Protein AF-A0AAD9T720-F1 (afdb_monomer)

Nearest PDB structures (foldseek):
  3dqp-assembly1_A-2  TM=2.430E-01  e=1.055E+00  Lactococcus lactis subsp. lactis
  3u2e-assembly1_B  TM=3.224E-01  e=4.071E+00  Caulobacter vibrioides CB15

Radius of gyration: 26.32 Å; Cα contacts (8 Å, |Δi|>4): 348; chains: 1; bounding box: 56×82×85 Å

Structure (mmCIF, N/CA/C/O backbone):
data_AF-A0AAD9T720-F1
#
_entry.id   AF-A0AAD9T720-F1
#
loop_
_atom_site.group_PDB
_atom_site.id
_atom_site.type_symbol
_atom_site.label_atom_id
_atom_site.label_alt_id
_atom_site.label_comp_id
_atom_site.label_asym_id
_atom_site.label_entity_id
_atom_site.label_seq_id
_atom_site.pdbx_PDB_ins_code
_atom_site.Cartn_x
_atom_site.Cartn_y
_atom_site.Cartn_z
_atom_site.occupancy
_atom_site.B_iso_or_equiv
_atom_site.auth_seq_id
_atom_site.auth_comp_id
_atom_site.auth_asym_id
_atom_site.auth_atom_id
_atom_site.pdbx_PDB_model_num
ATOM 1 N N . MET A 1 1 ? 18.969 57.152 -33.223 1.00 48.44 1 MET A N 1
ATOM 2 C CA . MET A 1 1 ? 17.682 57.651 -32.696 1.00 48.44 1 MET A CA 1
ATOM 3 C C . MET A 1 1 ? 17.297 56.729 -31.557 1.00 48.44 1 MET A C 1
ATOM 5 O O . MET A 1 1 ? 16.873 55.609 -31.788 1.00 48.44 1 MET A O 1
ATOM 9 N N . THR A 1 2 ? 17.648 57.151 -30.350 1.00 43.31 2 THR A N 1
ATOM 10 C CA . THR A 1 2 ? 17.627 56.388 -29.098 1.00 43.31 2 THR A CA 1
ATOM 11 C C . THR A 1 2 ? 16.458 56.887 -28.258 1.00 43.31 2 THR A C 1
ATOM 13 O O . THR A 1 2 ? 16.513 58.017 -27.780 1.00 43.31 2 THR A O 1
ATOM 16 N N . SER A 1 3 ? 15.411 56.075 -28.102 1.00 52.22 3 SER A N 1
ATOM 17 C CA . SER A 1 3 ? 14.336 56.340 -27.139 1.00 52.22 3 SER A CA 1
ATOM 18 C C . SER A 1 3 ? 14.734 55.775 -25.779 1.00 52.22 3 SER A C 1
ATOM 20 O O . SER A 1 3 ? 14.933 54.571 -25.632 1.00 52.22 3 SER A O 1
ATOM 22 N N . GLN A 1 4 ? 14.902 56.674 -24.811 1.00 48.72 4 GLN A N 1
ATOM 23 C CA . GLN A 1 4 ? 15.018 56.370 -23.391 1.00 48.72 4 GLN A CA 1
ATOM 24 C C . GLN A 1 4 ? 13.612 56.390 -22.792 1.00 48.72 4 GLN A C 1
ATOM 26 O O . GLN A 1 4 ? 13.026 57.462 -22.665 1.00 48.72 4 GLN A O 1
ATOM 31 N N . ASP A 1 5 ? 13.094 55.224 -22.413 1.00 58.28 5 ASP A N 1
ATOM 32 C CA . ASP A 1 5 ? 11.894 55.129 -21.586 1.00 58.28 5 ASP A CA 1
ATOM 33 C C . ASP A 1 5 ? 12.295 55.124 -20.108 1.00 58.28 5 ASP A C 1
ATOM 35 O O . ASP A 1 5 ? 13.009 54.251 -19.610 1.00 58.28 5 ASP A O 1
ATOM 39 N N . SER A 1 6 ? 11.858 56.174 -19.422 1.00 60.12 6 SER A N 1
ATOM 40 C CA . SER A 1 6 ? 12.019 56.429 -17.997 1.00 60.12 6 SER A CA 1
ATOM 41 C C . SER A 1 6 ? 11.048 55.579 -17.175 1.00 60.12 6 SER A C 1
ATOM 43 O O . SER A 1 6 ? 9.832 55.706 -17.324 1.00 60.12 6 SER A O 1
ATOM 45 N N . PHE A 1 7 ? 11.574 54.753 -16.270 1.00 60.69 7 PHE A N 1
ATOM 46 C CA . PHE A 1 7 ? 10.773 54.005 -15.299 1.00 60.69 7 PHE A CA 1
ATOM 47 C C . PHE A 1 7 ? 10.314 54.903 -14.135 1.00 60.69 7 PHE A C 1
ATOM 49 O O . PHE A 1 7 ? 11.118 55.691 -13.630 1.00 60.69 7 PHE A O 1
ATOM 56 N N . PRO A 1 8 ? 9.059 54.776 -13.665 1.00 64.94 8 PRO A N 1
ATOM 57 C CA . PRO A 1 8 ? 8.571 55.522 -12.515 1.00 64.94 8 PRO A CA 1
ATOM 58 C C . PRO A 1 8 ? 9.055 54.920 -11.187 1.00 64.94 8 PRO A C 1
ATOM 60 O O . PRO A 1 8 ? 9.079 53.707 -10.978 1.00 64.94 8 PRO A O 1
ATOM 63 N N . THR A 1 9 ? 9.427 55.822 -10.286 1.00 59.00 9 THR A N 1
ATOM 64 C CA . THR A 1 9 ? 9.903 55.605 -8.918 1.00 59.00 9 THR A CA 1
ATOM 65 C C . THR A 1 9 ? 8.836 54.934 -8.036 1.00 59.00 9 THR A C 1
ATOM 67 O O . THR A 1 9 ? 7.669 55.327 -8.106 1.00 59.00 9 THR A O 1
ATOM 70 N N . PRO A 1 10 ? 9.194 53.982 -7.151 1.00 62.44 10 PRO A N 1
ATOM 71 C CA . PRO A 1 10 ? 8.232 53.363 -6.249 1.00 62.44 10 PRO A CA 1
ATOM 72 C C . PRO A 1 10 ? 7.811 54.337 -5.142 1.00 62.44 10 PRO A C 1
ATOM 74 O O . PRO A 1 10 ? 8.635 54.866 -4.398 1.00 62.44 10 PRO A O 1
ATOM 77 N N . THR A 1 11 ? 6.503 54.575 -5.045 1.00 57.84 11 THR A N 1
ATOM 78 C CA . THR A 1 11 ? 5.872 55.366 -3.987 1.00 57.84 11 THR A CA 1
ATOM 79 C C . THR A 1 11 ? 5.878 54.577 -2.679 1.00 57.84 11 THR A C 1
ATOM 81 O O . THR A 1 11 ? 5.212 53.553 -2.549 1.00 57.84 11 THR A O 1
ATOM 84 N N . THR A 1 12 ? 6.637 55.073 -1.705 1.00 56.25 12 THR A N 1
ATOM 85 C CA . THR A 1 12 ? 6.656 54.613 -0.314 1.00 56.25 12 THR A CA 1
ATOM 86 C C . THR A 1 12 ? 5.282 54.816 0.326 1.00 56.25 12 THR A C 1
ATOM 88 O O . THR A 1 12 ? 4.912 55.936 0.677 1.00 56.25 12 THR A O 1
ATOM 91 N N . ILE A 1 13 ? 4.522 53.734 0.485 1.00 65.00 13 ILE A N 1
ATOM 92 C CA . ILE A 1 13 ? 3.297 53.706 1.290 1.00 65.00 13 ILE A CA 1
ATOM 93 C C . ILE A 1 13 ? 3.725 53.539 2.753 1.00 65.00 13 ILE A C 1
ATOM 95 O O . ILE A 1 13 ? 4.274 52.511 3.141 1.00 65.00 13 ILE A O 1
ATOM 99 N N . GLN A 1 14 ? 3.539 54.591 3.554 1.00 52.66 14 GLN A N 1
ATOM 100 C CA . GLN A 1 14 ? 3.737 54.559 5.002 1.00 52.66 14 GLN A CA 1
ATOM 101 C C . GLN A 1 14 ? 2.569 53.825 5.672 1.00 52.66 14 GLN A C 1
ATOM 103 O O . GLN A 1 14 ? 1.498 54.395 5.888 1.00 52.66 14 GLN A O 1
ATOM 108 N N . ASP A 1 15 ? 2.804 52.571 6.048 1.00 51.66 15 ASP A N 1
ATOM 109 C CA . ASP A 1 15 ? 1.906 51.774 6.881 1.00 51.66 15 ASP A CA 1
ATOM 110 C C . ASP A 1 15 ? 1.855 52.319 8.314 1.00 51.66 15 ASP A C 1
ATOM 112 O O . ASP A 1 15 ? 2.739 52.088 9.139 1.00 51.66 15 ASP A O 1
ATOM 116 N N . SER A 1 16 ? 0.776 53.038 8.620 1.00 61.53 16 SER A N 1
ATOM 117 C CA . SER A 1 16 ? 0.420 53.473 9.974 1.00 61.53 16 SER A CA 1
ATOM 118 C C . SER A 1 16 ? -0.832 52.730 10.439 1.00 61.53 16 SER A C 1
ATOM 120 O O . SER A 1 16 ? -1.910 53.311 10.529 1.00 61.53 16 SER A O 1
ATOM 122 N N . ILE A 1 17 ? -0.719 51.430 10.725 1.00 62.47 17 ILE A N 1
ATOM 123 C CA . ILE A 1 17 ? -1.786 50.665 11.390 1.00 62.47 17 ILE A CA 1
ATOM 124 C C . ILE A 1 17 ? -1.203 49.998 12.636 1.00 62.47 17 ILE A C 1
ATOM 126 O O . ILE A 1 17 ? -0.779 48.845 12.633 1.00 62.47 17 ILE A O 1
ATOM 130 N N . ILE A 1 18 ? -1.201 50.744 13.740 1.00 60.94 18 ILE A N 1
ATOM 131 C CA . ILE A 1 18 ? -1.012 50.191 15.083 1.00 60.94 18 ILE A CA 1
ATOM 132 C C . ILE A 1 18 ? -2.363 49.600 15.507 1.00 60.94 18 ILE A C 1
ATOM 134 O O . ILE A 1 18 ? -3.184 50.264 16.137 1.00 60.94 18 ILE A O 1
ATOM 138 N N . GLN A 1 19 ? -2.628 48.348 15.125 1.00 59.00 19 GLN A N 1
ATOM 139 C CA . GLN A 1 19 ? -3.729 47.576 15.702 1.00 59.00 19 GLN A CA 1
ATOM 140 C C . GLN A 1 19 ? -3.273 46.956 17.023 1.00 59.00 19 GLN A C 1
ATOM 142 O O . GLN A 1 19 ? -2.506 45.993 17.071 1.00 59.00 19 GLN A O 1
ATOM 147 N N . VAL A 1 20 ? -3.777 47.529 18.115 1.00 60.09 20 VAL A N 1
ATOM 148 C CA . VAL A 1 20 ? -3.687 46.988 19.472 1.00 60.09 20 VAL A CA 1
ATOM 149 C C . VAL A 1 20 ? -4.444 45.658 19.512 1.00 60.09 20 VAL A C 1
ATOM 151 O O . VAL A 1 20 ? -5.652 45.600 19.736 1.00 60.09 20 VAL A O 1
ATOM 154 N N . THR A 1 21 ? -3.726 44.562 19.278 1.00 57.50 21 THR A N 1
ATOM 155 C CA . THR A 1 21 ? -4.234 43.195 19.424 1.00 57.50 21 THR A CA 1
ATOM 156 C C . THR A 1 21 ? -4.314 42.845 20.908 1.00 57.50 21 THR A C 1
ATOM 158 O O . THR A 1 21 ? -3.466 42.160 21.481 1.00 57.50 21 THR A O 1
ATOM 161 N N . SER A 1 22 ? -5.356 43.345 21.575 1.00 68.00 22 SER A N 1
ATOM 162 C CA . SER A 1 22 ? -5.719 42.835 22.896 1.00 68.00 22 SER A CA 1
ATOM 163 C C . SER A 1 22 ? -6.041 41.342 22.759 1.00 68.00 22 SER A C 1
ATOM 165 O O . SER A 1 22 ? -6.989 40.947 22.082 1.00 68.00 22 SER A O 1
ATOM 167 N N . LYS A 1 23 ? -5.179 40.487 23.327 1.00 70.88 23 LYS A N 1
ATOM 168 C CA . LYS A 1 23 ? -5.351 39.030 23.296 1.00 70.88 23 LYS A CA 1
ATOM 169 C C . LYS A 1 23 ? -6.722 38.695 23.893 1.00 70.88 23 LYS A C 1
ATOM 171 O O . LYS A 1 23 ? -6.941 39.015 25.066 1.00 70.88 23 LYS A O 1
ATOM 176 N N . PRO A 1 24 ? -7.640 38.059 23.144 1.00 67.75 24 PRO A N 1
ATOM 177 C CA . PRO A 1 24 ? -8.930 37.678 23.691 1.00 67.75 24 PRO A CA 1
ATOM 178 C C . PRO A 1 24 ? -8.699 36.757 24.890 1.00 67.75 24 PRO A C 1
ATOM 180 O O . PRO A 1 24 ? -8.050 35.714 24.793 1.00 67.75 24 PRO A O 1
ATOM 183 N N . LYS A 1 25 ? -9.204 37.175 26.053 1.00 72.44 25 LYS A N 1
ATOM 184 C CA . LYS A 1 25 ? -9.171 36.403 27.296 1.00 72.44 25 LYS A CA 1
ATOM 185 C C . LYS A 1 25 ? -10.195 35.274 27.169 1.00 72.44 25 LYS A C 1
ATOM 187 O O . LYS A 1 25 ? -11.327 35.404 27.630 1.00 72.44 25 LYS A O 1
ATOM 192 N N . ILE A 1 26 ? -9.815 34.197 26.479 1.00 76.25 26 ILE A N 1
ATOM 193 C CA . ILE A 1 26 ? -10.639 32.996 26.304 1.00 76.25 26 ILE A CA 1
ATOM 194 C C . ILE A 1 26 ? -10.896 32.420 27.698 1.00 76.25 26 ILE A C 1
ATOM 196 O O . ILE A 1 26 ? -9.986 31.912 28.353 1.00 76.25 26 ILE A O 1
ATOM 200 N N . ARG A 1 27 ? -12.134 32.543 28.186 1.00 77.56 27 ARG A N 1
ATOM 201 C CA . ARG A 1 27 ? -12.560 31.820 29.387 1.00 77.56 27 ARG A CA 1
ATOM 202 C C . ARG A 1 27 ? -12.619 30.339 29.009 1.00 77.56 27 ARG A C 1
ATOM 204 O O . ARG A 1 27 ? -13.258 30.034 28.002 1.00 77.56 27 ARG A O 1
ATOM 211 N N . PRO A 1 28 ? -11.967 29.433 29.756 1.00 74.94 28 PRO A N 1
ATOM 212 C CA . PRO A 1 28 ? -12.038 28.013 29.455 1.00 74.94 28 PRO A CA 1
ATOM 213 C C . PRO A 1 28 ? -13.499 27.582 29.558 1.00 74.94 28 PRO A C 1
ATOM 215 O O . PRO A 1 28 ? -14.102 27.640 30.630 1.00 74.94 28 PRO A O 1
ATOM 218 N N . SER A 1 29 ? -14.089 27.213 28.424 1.00 75.88 29 SER A 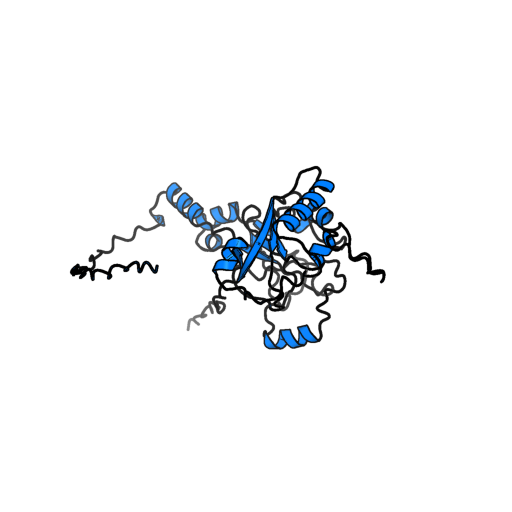N 1
ATOM 219 C CA . SER A 1 29 ? -15.400 26.578 28.398 1.00 75.88 29 SER A CA 1
ATOM 220 C C . SER A 1 29 ? -15.327 25.307 29.252 1.00 75.88 29 SER A C 1
ATOM 222 O O . SER A 1 29 ? -14.291 24.632 29.226 1.00 75.88 29 SER A O 1
ATOM 224 N N . PRO A 1 30 ? -16.378 24.967 30.021 1.00 81.12 30 PRO A N 1
ATOM 225 C CA . PRO A 1 30 ? -16.399 23.714 30.761 1.00 81.12 30 PRO A CA 1
ATOM 226 C C . PRO A 1 30 ? -16.134 22.567 29.781 1.00 81.12 30 PRO A C 1
ATOM 228 O O . PRO A 1 30 ? -16.799 22.453 28.751 1.00 81.12 30 PRO A O 1
ATOM 231 N N . CYS A 1 31 ? -15.100 21.777 30.069 1.00 78.81 31 CYS A N 1
ATOM 232 C CA . CYS A 1 31 ? -14.658 20.696 29.201 1.00 78.81 31 CYS A CA 1
ATOM 233 C C . CYS A 1 31 ? -15.809 19.696 29.039 1.00 78.81 31 CYS A C 1
ATOM 235 O O . CYS A 1 31 ? -16.219 19.056 30.009 1.00 78.81 31 CYS A O 1
ATOM 237 N N . VAL A 1 32 ? -16.363 19.594 27.830 1.00 85.44 32 VAL A N 1
ATOM 238 C CA . VAL A 1 32 ? -17.417 18.622 27.530 1.00 85.44 32 VAL A CA 1
ATOM 239 C C . VAL A 1 32 ? -16.799 17.231 27.606 1.00 85.44 32 VAL A C 1
ATOM 241 O O . VAL A 1 32 ? -15.852 16.918 26.884 1.00 85.44 32 VAL A O 1
ATOM 244 N N . ASN A 1 33 ? -17.321 16.388 28.495 1.00 91.81 33 ASN A N 1
ATOM 245 C CA . ASN A 1 33 ? -16.843 15.021 28.632 1.00 91.81 33 ASN A CA 1
ATOM 246 C C . ASN A 1 33 ? -17.277 14.209 27.404 1.00 91.81 33 ASN A C 1
ATOM 248 O O . ASN A 1 33 ? -18.462 14.117 27.096 1.00 91.81 33 ASN A O 1
ATOM 252 N N . PHE A 1 34 ? -16.330 13.575 26.712 1.00 93.81 34 PHE A N 1
ATOM 253 C CA . PHE A 1 34 ? -16.644 12.740 25.551 1.00 93.81 34 PHE A CA 1
ATOM 254 C C . PHE A 1 34 ? -17.682 11.652 25.877 1.00 93.81 34 PHE A C 1
ATOM 256 O O . PHE A 1 34 ? -18.551 11.360 25.063 1.00 93.81 34 PHE A O 1
ATOM 263 N N . SER A 1 35 ? -17.634 11.087 27.089 1.00 95.38 35 SER A N 1
ATOM 264 C CA . SER A 1 35 ? -18.565 10.036 27.523 1.00 95.38 35 SER A CA 1
ATOM 265 C C . SER A 1 35 ? -20.003 10.513 27.752 1.00 95.38 35 SER A C 1
ATOM 267 O O . SER A 1 35 ? -20.905 9.680 27.735 1.00 95.38 35 SER A O 1
ATOM 269 N N . SER A 1 36 ? -20.239 11.820 27.922 1.00 95.88 36 SER A N 1
ATOM 270 C CA . SER A 1 36 ? -21.597 12.368 28.048 1.00 95.88 36 SER A CA 1
ATOM 271 C C . SER A 1 36 ? -22.264 12.642 26.698 1.00 95.88 36 SER A C 1
ATOM 273 O O . SER A 1 36 ? -23.424 13.043 26.667 1.00 95.88 36 SER A O 1
ATOM 275 N N . LEU A 1 37 ? -21.552 12.456 25.582 1.00 96.38 37 LEU A N 1
ATOM 276 C CA . LEU A 1 37 ? -22.132 12.585 24.248 1.00 96.38 37 LEU A CA 1
ATOM 277 C C . LEU A 1 37 ? -23.046 11.382 23.932 1.00 96.38 37 LEU A C 1
ATOM 279 O O . LEU A 1 37 ? -22.701 10.244 24.289 1.00 96.38 37 LEU A O 1
ATOM 283 N N . PRO A 1 38 ? -24.163 11.593 23.204 1.00 97.44 38 PRO A N 1
ATOM 284 C CA . PRO A 1 38 ? -24.967 10.503 22.655 1.00 97.44 38 PRO A CA 1
ATOM 285 C C . PRO A 1 38 ? -24.110 9.512 21.861 1.00 97.44 38 PRO A C 1
ATOM 287 O O . PRO A 1 38 ? -23.102 9.889 21.252 1.00 97.44 38 PRO A O 1
ATOM 290 N N . ALA A 1 39 ? -24.489 8.234 21.881 1.00 97.50 39 ALA A N 1
ATOM 291 C CA . ALA A 1 39 ? -23.693 7.163 21.282 1.00 97.50 39 ALA A CA 1
ATOM 292 C C . ALA A 1 39 ? -23.462 7.385 19.778 1.00 97.50 39 ALA A C 1
ATOM 294 O O . ALA A 1 39 ? -22.367 7.155 19.274 1.00 97.50 39 ALA A O 1
ATOM 295 N N . GLU A 1 40 ? -24.457 7.916 19.075 1.00 97.75 40 GLU A N 1
ATOM 296 C CA . GLU A 1 40 ? -24.403 8.233 17.650 1.00 97.75 40 GLU A CA 1
ATOM 297 C C . GLU A 1 40 ? -23.293 9.246 17.356 1.00 97.75 40 GLU A C 1
ATOM 299 O O . GLU A 1 40 ? -22.502 9.063 16.431 1.00 97.75 40 GLU A O 1
ATOM 304 N N . ILE A 1 41 ? -23.184 10.282 18.195 1.00 97.88 41 ILE A N 1
ATOM 305 C CA . ILE A 1 41 ? -22.155 11.316 18.067 1.00 97.88 41 ILE A CA 1
ATOM 306 C C . ILE A 1 41 ? -20.775 10.731 18.368 1.00 97.88 41 ILE A C 1
ATOM 308 O O . ILE A 1 41 ? -19.833 10.977 17.615 1.00 97.88 41 ILE A O 1
ATOM 312 N N . ARG A 1 42 ? -20.643 9.906 19.416 1.00 97.81 42 ARG A N 1
ATOM 313 C CA . ARG A 1 42 ? -19.372 9.232 19.738 1.00 97.81 42 ARG A CA 1
ATOM 314 C C . ARG A 1 42 ? -18.896 8.335 18.598 1.00 97.81 42 ARG A C 1
ATOM 316 O O . ARG A 1 42 ? -17.724 8.398 18.228 1.00 97.81 42 ARG A O 1
ATOM 323 N N . LEU A 1 43 ? -19.798 7.569 17.985 1.00 97.50 43 LEU A N 1
ATOM 324 C CA . LEU A 1 43 ? -19.491 6.733 16.823 1.00 97.50 43 LEU A CA 1
ATOM 325 C C . LEU A 1 43 ? -19.056 7.561 15.609 1.00 97.50 43 LEU A C 1
ATOM 327 O O . LEU A 1 43 ? -18.120 7.163 14.915 1.00 97.50 43 LEU A O 1
ATOM 331 N N . VAL A 1 44 ? -19.691 8.710 15.352 1.00 97.88 44 VAL A N 1
ATOM 332 C CA . VAL A 1 44 ? -19.251 9.640 14.296 1.00 97.88 44 VAL A CA 1
ATOM 333 C C . VAL A 1 44 ? -17.847 10.159 14.591 1.00 97.88 44 VAL A C 1
ATOM 335 O O . VAL A 1 44 ? -16.994 10.109 13.708 1.00 97.88 44 VAL A O 1
ATOM 338 N N . VAL A 1 45 ? -17.565 10.568 15.831 1.00 97.50 45 VAL A N 1
ATOM 339 C CA . VAL A 1 45 ? -16.217 11.004 16.225 1.00 97.50 45 VAL A CA 1
ATOM 340 C C . VAL A 1 45 ? -15.197 9.888 16.008 1.00 97.50 45 VAL A C 1
ATOM 342 O O . VAL A 1 45 ? -14.139 10.145 15.441 1.00 97.50 45 VAL A O 1
ATOM 345 N N . TRP A 1 46 ? -15.505 8.639 16.368 1.00 97.69 46 TRP A N 1
ATOM 346 C CA . TRP A 1 46 ? -14.582 7.527 16.127 1.00 97.69 46 TRP A CA 1
ATOM 347 C C . TRP A 1 46 ? -14.351 7.234 14.650 1.00 97.69 46 TRP A C 1
ATOM 349 O O . TRP A 1 46 ? -13.219 6.936 14.276 1.00 97.69 46 TRP A O 1
ATOM 359 N N . LYS A 1 47 ? -15.375 7.366 13.802 1.00 96.38 47 LYS A N 1
ATOM 360 C CA . LYS A 1 47 ? -15.215 7.272 12.344 1.00 96.38 47 LYS A CA 1
ATOM 361 C C . LYS A 1 47 ? -14.334 8.403 11.802 1.00 96.38 47 LYS A C 1
ATOM 363 O O . LYS A 1 47 ? -13.497 8.170 10.941 1.00 96.38 47 LYS A O 1
ATOM 368 N N . LEU A 1 48 ? -14.467 9.616 12.327 1.00 95.94 48 LEU A N 1
ATOM 369 C CA . LEU A 1 48 ? -13.603 10.735 11.938 1.00 95.94 48 LEU A CA 1
ATOM 370 C C . LEU A 1 48 ? -12.176 10.605 12.498 1.00 95.94 48 LEU A C 1
ATOM 372 O O . LEU A 1 48 ? -11.243 11.143 11.917 1.00 95.94 48 LEU A O 1
ATOM 376 N N . ALA A 1 49 ? -11.994 9.859 13.590 1.00 95.62 49 ALA A N 1
ATOM 377 C CA . ALA A 1 49 ? -10.698 9.590 14.213 1.00 95.62 49 ALA A CA 1
ATOM 378 C C . ALA A 1 49 ? -9.938 8.397 13.595 1.00 95.62 49 ALA A C 1
ATOM 380 O O . ALA A 1 49 ? -8.878 8.013 14.102 1.00 95.62 49 ALA A O 1
ATOM 381 N N . ILE A 1 50 ? -10.466 7.776 12.534 1.00 94.62 50 ILE A N 1
ATOM 382 C CA . ILE A 1 50 ? -9.741 6.750 11.776 1.00 94.62 50 ILE A CA 1
ATOM 383 C C . ILE A 1 50 ? -8.490 7.408 11.179 1.00 94.62 50 ILE A C 1
ATOM 385 O O . ILE A 1 50 ? -8.617 8.458 10.549 1.00 94.62 50 ILE A O 1
ATOM 389 N N . PRO A 1 51 ? -7.290 6.819 11.345 1.00 92.56 51 PRO A N 1
ATOM 390 C CA . PRO A 1 51 ? -6.084 7.402 10.780 1.00 92.56 51 PRO A CA 1
ATOM 391 C C . PRO A 1 51 ? -6.174 7.486 9.253 1.00 92.56 51 PRO A C 1
ATOM 393 O O . PRO A 1 51 ? -6.867 6.699 8.600 1.00 92.56 51 PRO A O 1
ATOM 396 N N . GLU A 1 52 ? -5.447 8.445 8.693 1.00 92.75 52 GLU A N 1
ATOM 397 C CA . GLU A 1 52 ? -5.298 8.580 7.248 1.00 92.75 52 GLU A CA 1
ATOM 398 C C . GLU A 1 52 ? -4.710 7.306 6.620 1.00 92.75 52 GLU A C 1
ATOM 400 O O . GLU A 1 52 ? -4.072 6.517 7.326 1.00 92.75 52 GLU A O 1
ATOM 405 N N . PRO A 1 53 ? -4.936 7.076 5.311 1.00 93.19 53 PRO A N 1
ATOM 406 C CA . PRO A 1 53 ? -4.263 6.017 4.563 1.00 93.19 53 PRO A CA 1
ATOM 407 C C . PRO A 1 53 ? -2.752 6.023 4.809 1.00 93.19 53 PRO A C 1
ATOM 409 O O . PRO A 1 53 ? -2.124 7.081 4.780 1.00 93.19 53 PRO A O 1
ATOM 412 N N . ARG A 1 54 ? -2.162 4.851 5.060 1.00 91.38 54 ARG A N 1
ATOM 413 C CA . ARG A 1 54 ? -0.728 4.735 5.361 1.00 91.38 54 ARG A CA 1
ATOM 414 C C . ARG A 1 54 ? -0.018 3.866 4.344 1.00 91.38 54 ARG A C 1
ATOM 416 O O . ARG A 1 54 ? -0.605 2.972 3.739 1.00 91.38 54 ARG A O 1
ATOM 423 N N . ILE A 1 55 ? 1.287 4.071 4.249 1.00 90.94 55 ILE A N 1
ATOM 424 C CA . ILE A 1 55 ? 2.175 3.211 3.476 1.00 90.94 55 ILE A CA 1
ATOM 425 C C . ILE A 1 55 ? 2.882 2.283 4.443 1.00 90.94 55 ILE A C 1
ATOM 427 O O . ILE A 1 55 ? 3.646 2.714 5.309 1.00 90.94 55 ILE A O 1
ATOM 431 N N . LEU A 1 56 ? 2.587 0.997 4.319 1.00 88.88 56 LEU A N 1
ATOM 432 C CA . LEU A 1 56 ? 3.143 -0.035 5.173 1.00 88.88 56 LEU A CA 1
ATOM 433 C C . LEU A 1 56 ? 4.310 -0.670 4.437 1.00 88.88 56 LEU A C 1
ATOM 435 O O . LEU A 1 56 ? 4.130 -1.452 3.503 1.00 88.88 56 LEU A O 1
ATOM 439 N N . ARG A 1 57 ? 5.520 -0.325 4.869 1.00 85.12 57 ARG A N 1
ATOM 440 C CA . ARG A 1 57 ? 6.731 -0.949 4.355 1.00 85.12 57 ARG A CA 1
ATOM 441 C C . ARG A 1 57 ? 6.775 -2.402 4.809 1.00 85.12 57 ARG A C 1
ATOM 443 O O . ARG A 1 57 ? 6.786 -2.694 6.006 1.00 85.12 57 ARG A O 1
ATOM 450 N N . MET A 1 58 ? 6.790 -3.298 3.839 1.00 80.56 58 MET A N 1
ATOM 451 C CA . MET A 1 58 ? 6.930 -4.728 4.029 1.00 80.56 58 MET A CA 1
ATOM 452 C C . MET A 1 58 ? 8.388 -5.138 3.849 1.00 80.56 58 MET A C 1
ATOM 454 O O . MET A 1 58 ? 9.097 -4.648 2.983 1.00 80.56 58 MET A O 1
ATOM 458 N N . CYS A 1 59 ? 8.828 -6.075 4.663 1.00 72.06 59 CYS A N 1
ATOM 459 C CA . CYS A 1 59 ? 10.165 -6.627 4.681 1.00 72.06 59 CYS A CA 1
ATOM 460 C C . CYS A 1 59 ? 10.049 -8.118 4.389 1.00 72.06 59 CYS A C 1
ATOM 462 O O . CYS A 1 59 ? 9.293 -8.843 5.047 1.00 72.06 59 CYS A O 1
ATOM 464 N N . ILE A 1 60 ? 10.809 -8.574 3.400 1.00 67.12 60 ILE A N 1
ATOM 465 C CA . ILE A 1 60 ? 10.922 -9.988 3.060 1.00 67.12 60 ILE A CA 1
ATOM 466 C C . ILE A 1 60 ? 12.205 -10.493 3.736 1.00 67.12 60 ILE A C 1
ATOM 468 O O . ILE A 1 60 ? 13.289 -10.009 3.401 1.00 67.12 60 ILE A O 1
ATOM 472 N N . PRO A 1 61 ? 12.126 -11.395 4.730 1.00 57.66 61 PRO A N 1
ATOM 473 C CA . PRO A 1 61 ? 13.319 -11.910 5.390 1.00 57.66 61 PRO A CA 1
ATOM 474 C C . PRO A 1 61 ? 14.182 -12.693 4.393 1.00 57.66 61 PRO A C 1
ATOM 476 O O . PRO A 1 61 ? 13.674 -13.541 3.662 1.00 57.66 61 PRO A O 1
ATOM 479 N N . ARG A 1 62 ? 15.496 -12.425 4.390 1.00 54.94 62 ARG A N 1
ATOM 480 C CA . ARG A 1 62 ? 16.476 -13.105 3.519 1.00 54.94 62 ARG A CA 1
ATOM 481 C C . ARG A 1 62 ? 16.745 -14.556 3.934 1.00 54.94 62 ARG A C 1
ATOM 483 O O . ARG A 1 62 ? 17.076 -15.389 3.096 1.00 54.94 62 ARG A O 1
ATOM 490 N N . ASP A 1 63 ? 16.630 -14.867 5.226 1.00 58.97 63 ASP A N 1
ATOM 491 C CA . ASP A 1 63 ? 17.019 -16.175 5.758 1.00 58.97 63 ASP A CA 1
ATOM 492 C C . ASP A 1 63 ? 15.927 -17.234 5.526 1.00 58.97 63 ASP A C 1
ATOM 494 O O . ASP A 1 63 ? 15.044 -17.460 6.360 1.00 58.97 63 ASP A O 1
ATOM 498 N N . LYS A 1 64 ? 16.026 -17.909 4.374 1.00 54.31 64 LYS A N 1
ATOM 499 C CA . LYS A 1 64 ? 15.175 -19.044 3.978 1.00 54.31 64 LYS A CA 1
ATOM 500 C C . LYS A 1 64 ? 15.260 -20.221 4.965 1.00 54.31 64 LYS A C 1
ATOM 502 O O . LYS A 1 64 ? 14.341 -21.040 4.994 1.00 54.31 64 LYS A O 1
ATOM 507 N N . ALA A 1 65 ? 16.335 -20.326 5.755 1.00 56.00 65 ALA A N 1
ATOM 508 C CA . ALA A 1 65 ? 16.610 -21.482 6.604 1.00 56.00 65 ALA A CA 1
ATOM 509 C C . ALA A 1 65 ? 16.006 -21.368 8.013 1.00 56.00 65 ALA A C 1
ATOM 511 O O . ALA A 1 65 ? 15.658 -22.391 8.604 1.00 56.00 65 ALA A O 1
ATOM 512 N N . ARG A 1 66 ? 15.868 -20.155 8.573 1.00 52.75 66 ARG A N 1
ATOM 513 C CA . ARG A 1 66 ? 15.470 -19.982 9.989 1.00 52.75 66 ARG A CA 1
ATOM 514 C C . ARG A 1 66 ? 14.014 -19.604 10.219 1.00 52.75 66 ARG A C 1
ATOM 516 O O . ARG A 1 66 ? 13.436 -20.048 11.210 1.00 52.75 66 ARG A O 1
ATOM 523 N N . VAL A 1 67 ? 13.409 -18.810 9.340 1.00 54.91 67 VAL A N 1
ATOM 524 C CA . VAL A 1 67 ? 11.991 -18.441 9.451 1.00 54.91 67 VAL A CA 1
ATOM 525 C C . VAL A 1 67 ? 11.395 -18.459 8.050 1.00 54.91 67 VAL A C 1
ATOM 527 O O . VAL A 1 67 ? 11.593 -17.509 7.296 1.00 54.91 67 VAL A O 1
ATOM 530 N N . PRO A 1 68 ? 10.687 -19.533 7.665 1.00 49.75 68 PRO A N 1
ATOM 531 C CA . PRO A 1 68 ? 10.101 -19.625 6.342 1.00 49.75 68 PRO A CA 1
ATOM 532 C C . PRO A 1 68 ? 9.117 -18.465 6.128 1.00 49.75 68 PRO A C 1
ATOM 534 O O . PRO A 1 68 ? 8.021 -18.466 6.689 1.00 49.75 68 PRO A O 1
ATOM 537 N N . TRP A 1 69 ? 9.515 -17.500 5.298 1.00 54.44 69 TRP A N 1
ATOM 538 C CA . TRP A 1 69 ? 8.608 -16.684 4.484 1.00 54.44 69 TRP A CA 1
ATOM 539 C C . TRP A 1 69 ? 7.582 -15.838 5.256 1.00 54.44 69 TRP A C 1
ATOM 541 O O . TRP A 1 69 ? 6.457 -15.639 4.797 1.00 54.44 69 TRP A O 1
ATOM 551 N N . THR A 1 70 ? 7.943 -15.323 6.433 1.00 56.19 70 THR A N 1
ATOM 552 C CA . THR A 1 70 ? 7.104 -14.355 7.152 1.00 56.19 70 THR A CA 1
ATOM 553 C C . THR A 1 70 ? 7.414 -12.948 6.673 1.00 56.19 70 THR A C 1
ATOM 555 O O . THR A 1 70 ? 8.470 -12.413 6.999 1.00 56.19 70 THR A O 1
ATOM 558 N N . TYR A 1 71 ? 6.492 -12.326 5.942 1.00 61.06 71 TYR A N 1
ATOM 559 C CA . TYR A 1 71 ? 6.567 -10.887 5.730 1.00 61.06 71 TYR A CA 1
ATOM 560 C C . TYR A 1 71 ? 6.530 -10.190 7.091 1.00 61.06 71 TYR A C 1
ATOM 562 O O . TYR A 1 71 ? 5.622 -10.424 7.888 1.00 61.06 71 TYR A O 1
ATOM 570 N N . SER A 1 72 ? 7.524 -9.355 7.361 1.00 60.19 72 SER A N 1
ATOM 571 C CA . SER A 1 72 ? 7.502 -8.458 8.509 1.00 60.19 72 SER A CA 1
ATOM 572 C C . SER A 1 72 ? 7.280 -7.071 7.978 1.00 60.19 72 SER A C 1
ATOM 574 O O . SER A 1 72 ? 8.013 -6.651 7.107 1.00 60.19 72 SER A O 1
ATOM 576 N N . THR A 1 73 ? 6.321 -6.317 8.473 1.00 61.78 73 THR A N 1
ATOM 577 C CA . THR A 1 73 ? 6.376 -4.875 8.232 1.00 61.78 73 THR A CA 1
ATOM 578 C C . THR A 1 73 ? 7.392 -4.268 9.195 1.00 61.78 73 THR A C 1
ATOM 580 O O . THR A 1 73 ? 7.447 -4.713 10.346 1.00 61.78 73 THR A O 1
ATOM 583 N N . SER A 1 74 ? 8.170 -3.264 8.780 1.00 62.56 74 SER A N 1
ATOM 584 C CA . SER A 1 74 ? 8.888 -2.408 9.740 1.00 62.56 74 SER A CA 1
ATOM 585 C C . SER A 1 74 ? 7.819 -1.793 10.640 1.00 62.56 74 SER A C 1
ATOM 587 O O . SER A 1 74 ? 7.005 -1.014 10.145 1.00 62.56 74 SER A O 1
ATOM 589 N N . SER A 1 75 ? 7.708 -2.281 11.880 1.00 57.69 75 SER A N 1
ATOM 590 C CA . SER A 1 75 ? 6.452 -2.338 12.651 1.00 57.69 75 SER A CA 1
ATOM 591 C C . SER A 1 75 ? 5.686 -1.007 12.620 1.00 57.69 75 SER A C 1
ATOM 593 O O . SER A 1 75 ? 6.009 -0.116 13.415 1.00 57.69 75 SER A O 1
ATOM 595 N N . PRO A 1 76 ? 4.666 -0.836 11.752 1.00 68.00 76 PRO A N 1
ATOM 596 C CA . PRO A 1 76 ? 3.859 0.365 11.790 1.00 68.00 76 PRO A CA 1
ATOM 597 C C . PRO A 1 76 ? 3.182 0.381 13.154 1.00 68.00 76 PRO A C 1
ATOM 599 O O . PRO A 1 76 ? 2.775 -0.662 13.680 1.00 68.00 76 PRO A O 1
ATOM 602 N N . SER A 1 77 ? 3.084 1.562 13.758 1.00 76.94 77 SER A N 1
ATOM 603 C CA . SER A 1 77 ? 2.355 1.690 15.010 1.00 76.94 77 SER A CA 1
ATOM 604 C C . SER A 1 77 ? 0.957 1.105 14.821 1.00 76.94 77 SER A C 1
ATOM 606 O O . SER A 1 77 ? 0.278 1.353 13.814 1.00 76.94 77 SER A O 1
ATOM 608 N N . ILE A 1 78 ? 0.541 0.273 15.776 1.00 86.38 78 ILE A N 1
ATOM 609 C CA . ILE A 1 78 ? -0.828 -0.225 15.799 1.00 86.38 78 ILE A CA 1
ATOM 610 C C . ILE A 1 78 ? -1.741 1.018 15.787 1.00 86.38 78 ILE A C 1
ATOM 612 O O . ILE A 1 78 ? -1.503 1.936 16.581 1.00 86.38 78 ILE A O 1
ATOM 616 N N . PRO A 1 79 ? -2.734 1.094 14.878 1.00 91.12 79 PRO A N 1
ATOM 617 C CA . PRO A 1 79 ? -3.615 2.248 14.762 1.00 91.12 79 PRO A CA 1
ATOM 618 C C . PRO A 1 79 ? -4.140 2.711 16.121 1.00 91.12 79 PRO A C 1
ATOM 620 O O . PRO A 1 79 ? -4.678 1.908 16.885 1.00 91.12 79 PRO A O 1
ATOM 623 N N . ILE A 1 80 ? -4.012 4.010 16.419 1.00 91.00 80 ILE A N 1
ATOM 624 C CA . ILE A 1 80 ? -4.369 4.570 17.733 1.00 91.00 80 ILE A CA 1
ATOM 625 C C . ILE A 1 80 ? -5.816 4.246 18.130 1.00 91.00 80 ILE A C 1
ATOM 627 O O . ILE A 1 80 ? -6.084 3.947 19.291 1.00 91.00 80 ILE A O 1
ATOM 631 N N . ILE A 1 81 ? -6.721 4.183 17.149 1.00 95.06 81 ILE A N 1
ATOM 632 C CA . ILE A 1 81 ? -8.133 3.814 17.316 1.00 95.06 81 ILE A CA 1
ATOM 633 C C . ILE A 1 81 ? -8.328 2.428 17.973 1.00 95.06 81 ILE A C 1
ATOM 635 O O . ILE A 1 81 ? -9.312 2.183 18.660 1.00 95.06 81 ILE A O 1
ATOM 639 N N . LEU A 1 82 ? -7.360 1.514 17.855 1.00 94.94 82 LEU A N 1
ATOM 640 C CA . LEU A 1 82 ? -7.423 0.183 18.477 1.00 94.94 82 LEU A CA 1
ATOM 641 C C . LEU A 1 82 ? -7.019 0.184 19.966 1.00 94.94 82 LEU A C 1
ATOM 643 O O . LEU A 1 82 ? -7.206 -0.823 20.667 1.00 94.94 82 LEU A O 1
ATOM 647 N N . HIS A 1 83 ? -6.491 1.304 20.467 1.00 93.88 83 HIS A N 1
ATOM 648 C CA . HIS A 1 83 ? -5.913 1.431 21.807 1.00 93.88 83 HIS A CA 1
ATOM 649 C C . HIS A 1 83 ? -6.705 2.301 22.783 1.00 93.88 83 HIS A C 1
ATOM 651 O O . HIS A 1 83 ? -6.419 2.234 23.975 1.00 93.88 83 HIS A O 1
ATOM 657 N N . ILE A 1 84 ? -7.684 3.085 22.323 1.00 95.25 84 ILE A N 1
ATOM 658 C CA . ILE A 1 84 ? -8.340 4.092 23.173 1.00 95.25 84 ILE A CA 1
ATOM 659 C C . ILE A 1 84 ? -9.347 3.451 24.141 1.00 95.25 84 ILE A C 1
ATOM 661 O O . ILE A 1 84 ? -9.164 3.495 25.354 1.00 95.25 84 ILE A O 1
ATOM 665 N N . ASN A 1 85 ? -10.420 2.849 23.623 1.00 96.31 85 ASN A N 1
ATOM 666 C CA . ASN A 1 85 ? -11.460 2.184 24.417 1.00 96.31 85 ASN A CA 1
ATOM 667 C C . ASN A 1 85 ? -12.171 1.093 23.588 1.00 96.31 85 ASN A C 1
ATOM 669 O O . ASN A 1 85 ? -11.789 0.822 22.449 1.00 96.31 85 ASN A O 1
ATOM 673 N N . GLN A 1 86 ? -13.183 0.432 24.160 1.00 97.31 86 GLN A N 1
ATOM 674 C CA . GLN A 1 86 ? -13.905 -0.660 23.492 1.00 97.31 86 GLN A CA 1
ATOM 675 C C . GLN A 1 86 ? -14.687 -0.202 22.253 1.00 97.31 86 GLN A C 1
ATOM 677 O O . GLN A 1 86 ? -14.680 -0.898 21.239 1.00 97.31 86 GLN A O 1
ATOM 682 N N . GLU A 1 87 ? -15.343 0.956 22.318 1.00 97.69 87 GLU A N 1
ATOM 683 C CA . GLU A 1 87 ? -16.129 1.509 21.209 1.00 97.69 87 GLU A CA 1
ATOM 684 C C . GLU A 1 87 ? -15.221 1.856 20.021 1.00 97.69 87 GLU A C 1
ATOM 686 O O . GLU A 1 87 ? -15.429 1.371 18.911 1.00 97.69 87 GLU A O 1
ATOM 691 N N . SER A 1 88 ? -14.145 2.595 20.292 1.00 97.75 88 SER A N 1
ATOM 692 C CA . SER A 1 88 ? -13.101 2.949 19.332 1.00 97.75 88 SER A CA 1
ATOM 693 C C . SER A 1 88 ? -12.486 1.699 18.696 1.00 97.75 88 SER A C 1
ATOM 695 O O . SER A 1 88 ? -12.429 1.586 17.474 1.00 97.75 88 SER A O 1
ATOM 697 N N . ARG A 1 89 ? -12.146 0.684 19.505 1.00 96.88 89 ARG A N 1
ATOM 698 C CA . ARG A 1 89 ? -11.631 -0.596 19.000 1.00 96.88 89 ARG A CA 1
ATOM 699 C C . ARG A 1 89 ? -12.634 -1.318 18.108 1.00 96.88 89 ARG A C 1
ATOM 701 O O . ARG A 1 89 ? -12.223 -1.887 17.106 1.00 96.88 89 ARG A O 1
ATOM 708 N N . THR A 1 90 ? -13.917 -1.304 18.456 1.00 97.69 90 THR A N 1
ATOM 709 C CA . THR A 1 90 ? -14.971 -1.932 17.644 1.00 97.69 90 THR A CA 1
ATOM 710 C C . THR A 1 90 ? -15.055 -1.265 16.273 1.00 97.69 90 THR A C 1
ATOM 712 O O . THR A 1 90 ? -15.046 -1.953 15.254 1.00 97.69 90 THR A O 1
ATOM 715 N N . VAL A 1 91 ? -15.029 0.072 16.235 1.00 97.62 91 VAL A N 1
ATOM 716 C CA . VAL A 1 91 ? -14.968 0.840 14.981 1.00 97.62 91 VAL A CA 1
ATOM 717 C C . VAL A 1 91 ? -13.684 0.521 14.210 1.00 97.62 91 VAL A C 1
ATOM 719 O O . VAL A 1 91 ? -13.741 0.214 13.022 1.00 97.62 91 VAL A O 1
ATOM 722 N N . GLY A 1 92 ? -12.528 0.512 14.872 1.00 96.56 92 GLY A N 1
ATOM 723 C CA . GLY A 1 92 ? -11.247 0.202 14.240 1.00 96.56 92 GLY A CA 1
ATOM 724 C C . GLY A 1 92 ? -11.191 -1.208 13.645 1.00 96.56 92 GLY A C 1
ATOM 725 O O . GLY A 1 92 ? -10.794 -1.367 12.496 1.00 96.56 92 GLY A O 1
ATOM 726 N N . LEU A 1 93 ? -11.632 -2.231 14.378 1.00 95.75 93 LEU A N 1
ATOM 727 C CA . LEU A 1 93 ? -11.630 -3.624 13.910 1.00 95.75 93 LEU A CA 1
ATOM 728 C C . LEU A 1 93 ? -12.629 -3.886 12.776 1.00 95.75 93 LEU A C 1
ATOM 730 O O . LEU A 1 93 ? -12.473 -4.870 12.062 1.00 95.75 93 LEU A O 1
ATOM 734 N N . SER A 1 94 ? -13.618 -3.009 12.568 1.00 95.88 94 SER A N 1
ATOM 735 C CA . SER A 1 94 ? -14.481 -3.080 11.380 1.00 95.88 94 SER A CA 1
ATOM 736 C C . SER A 1 94 ? -13.763 -2.685 10.080 1.00 95.88 94 SER A C 1
ATOM 738 O O . SER A 1 94 ? -14.265 -2.960 8.995 1.00 95.88 94 SER A O 1
ATOM 740 N N . LEU A 1 95 ? -12.586 -2.052 10.181 1.00 94.75 95 LEU A N 1
ATOM 741 C CA . LEU A 1 95 ? -11.820 -1.524 9.047 1.00 94.75 95 LEU A CA 1
ATOM 742 C C . LEU A 1 95 ? -10.431 -2.141 8.913 1.00 94.75 95 LEU A C 1
ATOM 744 O O . LEU A 1 95 ? -9.953 -2.367 7.804 1.00 94.75 95 LEU A O 1
ATOM 748 N N . PHE A 1 96 ? -9.763 -2.376 10.039 1.00 93.75 96 PHE A N 1
ATOM 749 C CA . PHE A 1 96 ? -8.424 -2.938 10.071 1.00 93.75 96 PHE A CA 1
ATOM 750 C C . PHE A 1 96 ? -8.498 -4.447 10.247 1.00 93.75 96 PHE A C 1
ATOM 752 O O . PHE A 1 96 ? -9.003 -4.947 11.252 1.00 93.75 96 PHE A O 1
ATOM 759 N N . THR A 1 97 ? -7.926 -5.168 9.291 1.00 89.25 97 THR A N 1
ATOM 760 C CA . THR A 1 97 ? -7.743 -6.614 9.382 1.00 89.25 97 THR A CA 1
ATOM 761 C C . THR A 1 97 ? -6.359 -6.910 9.932 1.00 89.25 97 THR A C 1
ATOM 763 O O . THR A 1 97 ? -5.394 -6.194 9.665 1.00 89.25 97 THR A O 1
ATOM 766 N N . LEU A 1 98 ? -6.255 -7.974 10.717 1.00 86.12 98 LEU A N 1
ATOM 767 C CA . LEU A 1 98 ? -4.982 -8.466 11.206 1.00 86.12 98 LEU A CA 1
ATOM 768 C C . LEU A 1 98 ? -4.372 -9.420 10.175 1.00 86.12 98 LEU A C 1
ATOM 770 O O . LEU A 1 98 ? -4.832 -10.555 10.063 1.00 86.12 98 LEU A O 1
ATOM 774 N N . ASN A 1 99 ? -3.351 -8.984 9.435 1.00 75.56 99 ASN A N 1
ATOM 775 C CA . ASN A 1 99 ? -2.645 -9.859 8.494 1.00 75.56 99 ASN A CA 1
ATOM 776 C C . ASN A 1 99 ? -1.327 -10.391 9.057 1.00 75.56 99 ASN A C 1
ATOM 778 O O . ASN A 1 99 ? -0.757 -9.842 10.002 1.00 75.56 99 ASN A O 1
ATOM 782 N N . PHE A 1 100 ? -0.871 -11.489 8.448 1.00 67.88 100 PHE A N 1
ATOM 783 C CA . PHE A 1 100 ? 0.282 -12.296 8.864 1.00 67.88 100 PHE A CA 1
ATOM 784 C C . PHE A 1 100 ? 0.098 -12.963 10.240 1.00 67.88 100 PHE A C 1
ATOM 786 O O . PHE A 1 100 ? 0.966 -12.845 11.108 1.00 67.88 100 PHE A O 1
ATOM 793 N N . PRO A 1 101 ? -1.029 -13.670 10.486 1.00 55.38 101 PRO A N 1
ATOM 794 C CA . PRO A 1 101 ? -1.213 -14.372 11.745 1.00 55.38 101 PRO A CA 1
ATOM 795 C C . PRO A 1 101 ? -0.103 -15.408 11.914 1.00 55.38 101 PRO A C 1
ATOM 797 O O . PRO A 1 101 ? 0.132 -16.253 11.047 1.00 55.38 101 PRO A O 1
ATOM 800 N N . PHE A 1 102 ? 0.576 -15.343 13.057 1.00 56.66 102 PHE A N 1
ATOM 801 C CA . PHE A 1 102 ? 1.592 -16.312 13.432 1.00 56.66 102 PHE A CA 1
ATOM 802 C C . PHE A 1 102 ? 0.981 -17.716 13.353 1.00 56.66 102 PHE A C 1
ATOM 804 O O . PHE A 1 102 ? 0.082 -18.060 14.129 1.00 56.66 102 PHE A O 1
ATOM 811 N N . LYS A 1 103 ? 1.454 -18.562 12.429 1.00 56.72 103 LYS A N 1
ATOM 812 C CA . LYS A 1 103 ? 1.143 -19.991 12.512 1.00 56.72 103 LYS A CA 1
ATOM 813 C C . LYS A 1 103 ? 1.834 -20.485 13.783 1.00 56.72 103 LYS A C 1
ATOM 815 O O . LYS A 1 103 ? 3.053 -20.605 13.813 1.00 56.72 103 LYS A O 1
ATOM 820 N N . ARG A 1 104 ? 1.046 -20.748 14.836 1.00 51.78 104 ARG A N 1
ATOM 821 C CA . ARG A 1 104 ? 1.443 -21.118 16.218 1.00 51.78 104 ARG A CA 1
ATOM 822 C C . ARG A 1 104 ? 2.504 -22.232 16.364 1.00 51.78 104 ARG A C 1
ATOM 824 O O . ARG A 1 104 ? 2.899 -22.529 17.481 1.00 51.78 104 ARG A O 1
ATOM 831 N N . LYS A 1 105 ? 2.959 -22.865 15.279 1.00 53.22 105 LYS A N 1
ATOM 832 C CA . LYS A 1 105 ? 3.882 -24.009 15.282 1.00 53.22 105 LYS A CA 1
ATOM 833 C C . LYS A 1 105 ? 5.375 -23.647 15.192 1.00 53.22 105 LYS A C 1
ATOM 835 O O . LYS A 1 105 ? 6.193 -24.558 15.175 1.00 53.22 105 LYS A O 1
ATOM 840 N N . GLN A 1 106 ? 5.765 -22.370 15.135 1.00 51.53 106 GLN A N 1
ATOM 841 C CA . GLN A 1 106 ? 7.188 -22.004 15.200 1.00 51.53 106 GLN A CA 1
ATOM 842 C C . GLN A 1 106 ? 7.651 -21.932 16.666 1.00 51.53 106 GLN A C 1
ATOM 844 O O . GLN A 1 106 ? 7.389 -20.968 17.377 1.00 51.53 106 GLN A O 1
ATOM 849 N N . CYS A 1 107 ? 8.309 -23.002 17.124 1.00 41.97 107 CYS A N 1
ATOM 850 C CA . CYS A 1 107 ? 8.646 -23.290 18.526 1.00 41.97 107 CYS A CA 1
ATOM 851 C C . CYS A 1 107 ? 9.780 -22.452 19.145 1.00 41.97 107 CYS A C 1
ATOM 853 O O . CYS A 1 107 ? 10.269 -22.808 20.216 1.00 41.97 107 CYS A O 1
ATOM 855 N N . ARG A 1 108 ? 10.231 -21.360 18.524 1.00 50.44 108 ARG A N 1
ATOM 856 C CA . ARG A 1 108 ? 11.203 -20.455 19.151 1.00 50.44 108 ARG A CA 1
ATOM 857 C C . ARG A 1 108 ? 10.838 -19.006 18.838 1.00 50.44 108 ARG A C 1
ATOM 859 O O . ARG A 1 108 ? 10.675 -18.695 17.659 1.00 50.44 108 ARG A O 1
ATOM 866 N N . PRO A 1 109 ? 10.701 -18.125 19.848 1.00 45.94 109 PRO A N 1
ATOM 867 C CA . PRO A 1 109 ? 10.625 -16.696 19.588 1.00 45.94 109 PRO A CA 1
ATOM 868 C C . PRO A 1 109 ? 11.911 -16.297 18.847 1.00 45.94 109 PRO A C 1
ATOM 870 O O . PRO A 1 109 ? 13.002 -16.594 19.346 1.00 45.94 109 PRO A O 1
ATOM 873 N N . PRO A 1 110 ? 11.826 -15.701 17.646 1.00 48.91 110 PRO A N 1
ATOM 874 C CA . PRO A 1 110 ? 13.011 -15.178 16.986 1.00 48.91 110 PRO A CA 1
ATOM 875 C C . PRO A 1 110 ? 13.673 -14.123 17.897 1.00 48.91 110 PRO A C 1
ATOM 877 O O . PRO A 1 110 ? 12.972 -13.458 18.662 1.00 48.91 110 PRO A O 1
ATOM 880 N N . PRO A 1 111 ? 15.005 -13.933 17.832 1.00 48.34 111 PRO A N 1
ATOM 881 C CA . PRO A 1 111 ? 15.680 -12.842 18.547 1.00 48.34 111 PRO A CA 1
ATOM 882 C C . PRO A 1 111 ? 15.231 -11.453 18.059 1.00 48.34 111 PRO A C 1
ATOM 884 O O . PRO A 1 111 ? 15.398 -10.458 18.758 1.00 48.34 111 PRO A O 1
ATOM 887 N N . PHE A 1 112 ? 14.619 -11.392 16.876 1.00 49.12 112 PHE A N 1
ATOM 888 C CA . PHE A 1 112 ? 13.945 -10.219 16.335 1.00 49.12 112 PHE A CA 1
ATOM 889 C C . PHE A 1 112 ? 12.466 -10.274 16.701 1.00 49.12 112 PHE A C 1
ATOM 891 O O . PHE A 1 112 ? 11.897 -11.365 16.771 1.00 49.12 112 PHE A O 1
ATOM 898 N N . ARG A 1 113 ? 11.828 -9.115 16.935 1.00 45.12 113 ARG A N 1
ATOM 899 C CA . ARG A 1 113 ? 10.383 -9.083 17.199 1.00 45.12 113 ARG A CA 1
ATOM 900 C C . ARG A 1 113 ? 9.694 -9.898 16.099 1.00 45.12 113 ARG A C 1
ATOM 902 O O . ARG A 1 113 ? 9.871 -9.553 14.930 1.00 45.12 113 ARG A O 1
ATOM 909 N N . PRO A 1 114 ? 8.975 -10.985 16.439 1.00 48.09 114 PRO A N 1
ATOM 910 C CA . PRO A 1 114 ? 8.214 -11.724 15.445 1.00 48.09 114 PRO A CA 1
ATOM 911 C C . PRO A 1 114 ? 7.360 -10.713 14.701 1.00 48.09 114 PRO A C 1
ATOM 913 O O . PRO A 1 114 ? 6.794 -9.863 15.387 1.00 48.09 114 PRO A O 1
ATOM 916 N N . ALA A 1 115 ? 7.322 -10.782 13.363 1.00 48.97 115 ALA A N 1
ATOM 917 C CA . ALA A 1 115 ? 6.494 -9.935 12.509 1.00 48.97 115 ALA A CA 1
ATOM 918 C C . ALA A 1 115 ? 5.138 -9.756 13.188 1.00 48.97 115 ALA A C 1
ATOM 920 O O . ALA A 1 115 ? 4.315 -10.676 13.212 1.00 48.97 115 ALA A O 1
ATOM 921 N N . LEU A 1 116 ? 4.984 -8.635 13.895 1.00 53.25 116 LEU A N 1
ATOM 922 C CA . LEU A 1 116 ? 3.831 -8.450 14.746 1.00 53.25 116 LEU A CA 1
ATOM 923 C C . LEU A 1 116 ? 2.682 -8.365 13.768 1.00 53.25 116 LEU A C 1
ATOM 925 O O . LEU A 1 116 ? 2.742 -7.619 12.792 1.00 53.25 116 LEU A O 1
ATOM 929 N N . SER A 1 117 ? 1.685 -9.199 14.015 1.00 69.75 117 SER A N 1
ATOM 930 C CA . SER A 1 117 ? 0.412 -9.199 13.327 1.00 69.75 117 SER A CA 1
ATOM 931 C C . SER A 1 117 ? -0.003 -7.747 13.076 1.00 69.75 117 SER A C 1
ATOM 933 O O . SER A 1 117 ? -0.300 -7.008 14.022 1.00 69.75 117 SER A O 1
ATOM 935 N N . THR A 1 118 ? 0.111 -7.311 11.825 1.00 80.88 118 THR A N 1
ATOM 936 C CA . THR A 1 118 ? 0.024 -5.893 11.486 1.00 80.88 118 THR A CA 1
ATOM 937 C C . THR A 1 118 ? -1.397 -5.590 11.077 1.00 80.88 118 THR A C 1
ATOM 939 O O . THR A 1 118 ? -1.959 -6.225 10.184 1.00 80.88 118 THR A O 1
ATOM 942 N N . TYR A 1 119 ? -1.986 -4.633 11.789 1.00 89.25 119 TYR A N 1
ATOM 943 C CA . TYR A 1 119 ? -3.292 -4.099 11.453 1.00 89.25 119 TYR A CA 1
ATOM 944 C C . TYR A 1 119 ? -3.155 -3.190 10.242 1.00 89.25 119 TYR A C 1
ATOM 946 O O . TYR A 1 119 ? -2.451 -2.176 10.292 1.00 89.25 119 TYR A O 1
ATOM 954 N N . TRP A 1 120 ? -3.854 -3.559 9.181 1.00 91.12 120 TRP A N 1
ATOM 955 C CA . TRP A 1 120 ? -3.888 -2.821 7.929 1.00 91.12 120 TRP A CA 1
ATOM 956 C C . TRP A 1 120 ? -5.307 -2.810 7.373 1.00 91.12 120 TRP A C 1
ATOM 958 O O . TRP A 1 120 ? -6.103 -3.718 7.637 1.00 91.12 120 TRP A O 1
ATOM 968 N N . ASN A 1 121 ? -5.638 -1.760 6.638 1.00 93.88 121 ASN A N 1
ATOM 969 C CA . ASN A 1 121 ? -6.888 -1.669 5.910 1.00 93.88 121 ASN A CA 1
ATOM 970 C C . ASN A 1 121 ? -6.606 -1.885 4.416 1.00 93.88 121 ASN A C 1
ATOM 972 O O . ASN A 1 121 ? -6.098 -0.966 3.779 1.00 93.88 121 ASN A O 1
ATOM 976 N N . PRO A 1 122 ? -6.967 -3.037 3.825 1.00 93.56 122 PRO A N 1
ATOM 977 C CA . PRO A 1 122 ? -6.663 -3.330 2.426 1.00 93.56 122 PRO A CA 1
ATOM 978 C C . PRO A 1 122 ? -7.231 -2.315 1.429 1.00 93.56 122 PRO A C 1
ATOM 980 O O . PRO A 1 122 ? -6.678 -2.171 0.348 1.00 93.56 122 PRO A O 1
ATOM 983 N N . THR A 1 123 ? -8.322 -1.627 1.784 1.00 95.50 123 THR A N 1
ATOM 984 C CA . THR A 1 123 ? -9.005 -0.644 0.920 1.00 95.50 123 THR A CA 1
ATOM 985 C C . THR A 1 123 ? -8.395 0.755 0.959 1.00 95.50 123 THR A C 1
ATOM 987 O O . THR A 1 123 ? -8.850 1.636 0.235 1.00 95.50 123 THR A O 1
ATOM 990 N N . ARG A 1 124 ? -7.445 1.001 1.869 1.00 94.38 124 ARG A N 1
ATOM 991 C CA . ARG A 1 124 ? -6.885 2.340 2.113 1.00 94.38 124 ARG A CA 1
ATOM 992 C C . ARG A 1 124 ? -5.369 2.322 2.213 1.00 94.38 124 ARG A C 1
ATOM 994 O O . ARG A 1 124 ? -4.728 3.215 1.684 1.00 94.38 124 ARG A O 1
ATOM 1001 N N . ASP A 1 125 ? -4.808 1.344 2.912 1.00 94.50 125 ASP A N 1
ATOM 1002 C CA . ASP A 1 125 ? -3.372 1.247 3.128 1.00 94.50 125 ASP A CA 1
ATOM 1003 C C . ASP A 1 125 ? -2.674 0.681 1.887 1.00 94.50 125 ASP A C 1
ATOM 1005 O O . ASP A 1 125 ? -3.144 -0.278 1.269 1.00 94.50 125 ASP A O 1
ATOM 1009 N N . THR A 1 126 ? -1.512 1.247 1.575 1.00 94.19 126 THR A N 1
ATOM 1010 C CA . THR A 1 126 ? -0.644 0.802 0.483 1.00 94.19 126 THR A CA 1
ATOM 1011 C C . THR A 1 126 ? 0.478 -0.054 1.044 1.00 94.19 126 THR A C 1
ATOM 1013 O O . THR A 1 126 ? 1.236 0.388 1.909 1.00 94.19 126 THR A O 1
ATOM 1016 N N . LEU A 1 127 ? 0.609 -1.284 0.553 1.00 91.88 127 LEU A N 1
ATOM 1017 C CA . LEU A 1 127 ? 1.744 -2.139 0.886 1.00 91.88 127 LEU A CA 1
ATOM 1018 C C . LEU A 1 127 ? 2.923 -1.757 0.001 1.00 91.88 127 LEU A C 1
ATOM 1020 O O . LEU A 1 127 ? 2.826 -1.831 -1.217 1.00 91.88 127 LEU A O 1
ATOM 1024 N N . TYR A 1 128 ? 4.030 -1.348 0.604 1.00 90.38 128 TYR A N 1
ATOM 1025 C CA . TYR A 1 128 ? 5.243 -0.980 -0.117 1.00 90.38 128 TYR A CA 1
ATOM 1026 C C . TYR A 1 128 ? 6.298 -2.077 0.032 1.00 90.38 128 TYR A C 1
ATOM 1028 O O . TYR A 1 128 ? 6.670 -2.425 1.156 1.00 90.38 128 TYR A O 1
ATOM 1036 N N . LEU A 1 129 ? 6.771 -2.617 -1.094 1.00 86.25 129 LEU A N 1
ATOM 1037 C CA . LEU A 1 129 ? 7.828 -3.630 -1.146 1.00 86.25 129 LEU A CA 1
ATOM 1038 C C . LEU A 1 129 ? 9.144 -2.961 -1.584 1.00 86.25 129 LEU A C 1
ATOM 1040 O O . LEU A 1 129 ? 9.348 -2.796 -2.782 1.00 86.25 129 LEU A O 1
ATOM 1044 N N . PRO A 1 130 ? 10.021 -2.556 -0.649 1.00 80.00 130 PRO A N 1
ATOM 1045 C CA . PRO A 1 130 ? 11.285 -1.903 -0.962 1.00 80.00 130 PRO A CA 1
ATOM 1046 C C . PRO A 1 130 ? 12.251 -2.861 -1.662 1.00 80.00 130 PRO A C 1
ATOM 1048 O O . PRO A 1 130 ? 12.215 -4.072 -1.437 1.00 80.00 130 PRO A O 1
ATOM 1051 N N . ASP A 1 131 ? 13.181 -2.294 -2.427 1.00 69.94 131 ASP A N 1
ATOM 1052 C CA . ASP A 1 131 ? 14.243 -3.053 -3.094 1.00 69.94 131 ASP A CA 1
ATOM 1053 C C . ASP A 1 131 ? 15.273 -3.581 -2.088 1.00 69.94 131 ASP A C 1
ATOM 1055 O O . ASP A 1 131 ? 15.756 -4.711 -2.158 1.00 69.94 131 ASP A O 1
ATOM 1059 N N . PHE A 1 132 ? 15.564 -2.751 -1.084 1.00 60.53 132 PHE A N 1
ATOM 1060 C CA . PHE A 1 132 ? 16.576 -3.013 -0.078 1.00 60.53 132 PHE A CA 1
ATOM 1061 C C . PHE A 1 132 ? 15.996 -3.052 1.338 1.00 60.53 132 PHE A C 1
ATOM 1063 O O . PHE A 1 132 ? 15.113 -2.270 1.722 1.00 60.53 132 PHE A O 1
ATOM 1070 N N . HIS A 1 133 ? 16.550 -3.958 2.144 1.00 55.69 133 HIS A N 1
ATOM 1071 C CA . HIS A 1 133 ? 16.228 -4.100 3.555 1.00 55.69 133 HIS A CA 1
ATOM 1072 C C . HIS A 1 133 ? 17.504 -4.165 4.397 1.00 55.69 133 HIS A C 1
ATOM 1074 O O . HIS A 1 133 ? 18.238 -5.152 4.337 1.00 55.69 133 HIS A O 1
ATOM 1080 N N . VAL A 1 134 ? 17.707 -3.152 5.243 1.00 49.84 134 VAL A N 1
ATOM 1081 C CA . VAL A 1 134 ? 18.609 -3.251 6.397 1.00 49.84 134 VAL A CA 1
ATOM 1082 C C . VAL A 1 134 ? 17.812 -3.868 7.548 1.00 49.84 134 VAL A C 1
ATOM 1084 O O . VAL A 1 134 ? 16.734 -3.358 7.857 1.00 49.84 134 VAL A O 1
ATOM 1087 N N . PRO A 1 135 ? 18.287 -4.947 8.194 1.00 51.00 135 PRO A N 1
ATOM 1088 C CA . PRO A 1 135 ? 17.644 -5.484 9.389 1.00 51.00 135 PRO A CA 1
ATOM 1089 C C . PRO A 1 135 ? 17.460 -4.412 10.472 1.00 51.00 135 PRO A C 1
ATOM 1091 O O . PRO A 1 135 ? 18.419 -3.748 10.866 1.00 51.00 135 PRO A O 1
ATOM 1094 N N . GLU A 1 136 ? 16.231 -4.256 10.978 1.00 44.12 136 GLU A N 1
ATOM 1095 C CA . GLU A 1 136 ? 15.962 -3.395 12.136 1.00 44.12 136 GLU A CA 1
ATOM 1096 C C . GLU A 1 136 ? 16.840 -3.830 13.323 1.00 44.12 136 GLU A C 1
ATOM 1098 O O . GLU A 1 136 ? 16.777 -4.976 13.770 1.00 44.12 136 GLU A O 1
ATOM 1103 N N . GLY A 1 137 ? 17.648 -2.902 13.845 1.00 46.91 137 GLY A N 1
ATOM 1104 C CA . GLY A 1 137 ? 18.493 -3.122 15.024 1.00 46.91 137 GLY A CA 1
ATOM 1105 C C . GLY A 1 137 ? 19.985 -3.316 14.744 1.00 46.91 137 GLY A C 1
ATOM 1106 O O . GLY A 1 137 ? 20.750 -3.417 15.700 1.00 46.91 137 GLY A O 1
ATOM 1107 N N . ILE A 1 138 ? 20.416 -3.322 13.481 1.00 51.72 138 ILE A N 1
ATOM 1108 C CA . ILE A 1 138 ? 21.839 -3.195 13.139 1.00 51.72 138 ILE A CA 1
ATOM 1109 C C . ILE A 1 138 ? 22.167 -1.698 13.092 1.00 51.72 138 ILE A C 1
ATOM 1111 O O . ILE A 1 138 ? 21.454 -0.930 12.443 1.00 51.72 138 ILE A O 1
ATOM 1115 N N . ALA A 1 139 ? 23.194 -1.266 13.833 1.00 50.44 139 ALA A N 1
ATOM 1116 C CA . ALA A 1 139 ? 23.687 0.107 13.754 1.00 50.44 139 ALA A CA 1
ATOM 1117 C C . ALA A 1 139 ? 23.982 0.435 12.285 1.00 50.44 139 ALA A C 1
ATOM 1119 O O . ALA A 1 139 ? 24.561 -0.395 11.587 1.00 50.44 139 ALA A O 1
ATOM 1120 N N . VAL A 1 140 ? 23.556 1.612 11.815 1.00 50.31 140 VAL A N 1
ATOM 1121 C CA . VAL A 1 140 ? 23.695 2.029 10.407 1.00 50.31 140 VAL A CA 1
ATOM 1122 C C . VAL A 1 140 ? 25.136 1.826 9.927 1.00 50.31 140 VAL A C 1
ATOM 1124 O O . VAL A 1 140 ? 25.350 1.350 8.824 1.00 50.31 140 VAL A O 1
ATOM 1127 N N . ASP A 1 141 ? 26.097 2.058 10.813 1.00 42.84 141 ASP A N 1
ATOM 1128 C CA . ASP A 1 141 ? 27.541 1.938 10.617 1.00 42.84 141 ASP A CA 1
ATOM 1129 C C . ASP A 1 141 ? 27.994 0.487 10.331 1.00 42.84 141 ASP A C 1
ATOM 1131 O O . ASP A 1 141 ? 28.892 0.268 9.530 1.00 42.84 141 ASP A O 1
ATOM 1135 N N . VAL A 1 142 ? 27.323 -0.517 10.912 1.00 44.12 142 VAL A N 1
ATOM 1136 C CA . VAL A 1 142 ? 27.577 -1.960 10.685 1.00 44.12 142 VAL A CA 1
ATOM 1137 C C . VAL A 1 142 ? 26.833 -2.473 9.446 1.00 44.12 142 VAL A C 1
ATOM 1139 O O . VAL A 1 142 ? 27.212 -3.480 8.850 1.00 44.12 142 VAL A O 1
ATOM 1142 N N . ALA A 1 143 ? 25.769 -1.782 9.030 1.00 45.56 143 ALA A N 1
ATOM 1143 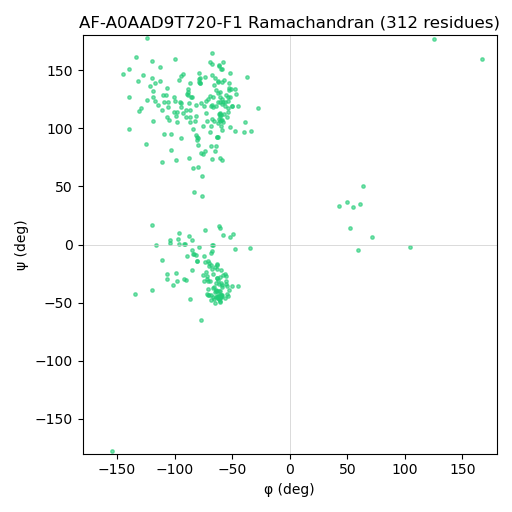C CA . ALA A 1 143 ? 25.064 -2.119 7.801 1.00 45.56 143 ALA A CA 1
ATOM 1144 C C . ALA A 1 143 ? 25.933 -1.873 6.557 1.00 45.56 143 ALA A C 1
ATOM 1146 O O . ALA A 1 143 ? 25.726 -2.566 5.570 1.00 45.56 143 ALA A O 1
ATOM 1147 N N . TRP A 1 144 ? 26.916 -0.965 6.611 1.00 38.53 144 TRP A N 1
ATOM 1148 C CA . TRP A 1 144 ? 27.826 -0.680 5.493 1.00 38.53 144 TRP A CA 1
ATOM 1149 C C . TRP A 1 144 ? 28.845 -1.798 5.234 1.00 38.53 144 TRP A C 1
ATOM 1151 O O . TRP A 1 144 ? 28.981 -2.216 4.090 1.00 38.53 144 TRP A O 1
ATOM 1161 N N . ASP A 1 145 ? 29.456 -2.386 6.269 1.00 34.56 145 ASP A N 1
ATOM 1162 C CA . ASP A 1 145 ? 30.332 -3.567 6.105 1.00 34.56 145 ASP A CA 1
ATOM 1163 C C . ASP A 1 145 ? 29.563 -4.785 5.565 1.00 34.56 145 ASP A C 1
ATOM 1165 O O . ASP A 1 145 ? 30.114 -5.635 4.858 1.00 34.56 145 ASP A O 1
ATOM 1169 N N . ALA A 1 146 ? 28.265 -4.858 5.879 1.00 39.75 146 ALA A N 1
ATOM 1170 C CA . ALA A 1 146 ? 27.344 -5.833 5.313 1.00 39.75 146 ALA A CA 1
ATOM 1171 C C . ALA A 1 146 ? 26.839 -5.449 3.915 1.00 39.75 146 ALA A C 1
ATOM 1173 O O . ALA A 1 146 ? 26.271 -6.314 3.267 1.00 39.75 146 ALA A O 1
ATOM 1174 N N . VAL A 1 147 ? 27.008 -4.202 3.460 1.00 39.78 147 VAL A N 1
ATOM 1175 C CA . VAL A 1 147 ? 26.679 -3.731 2.103 1.00 39.78 147 VAL A CA 1
ATOM 1176 C C . VAL A 1 147 ? 27.856 -3.983 1.162 1.00 39.78 147 VAL A C 1
ATOM 1178 O O . VAL A 1 147 ? 27.628 -4.586 0.120 1.00 39.78 147 VAL A O 1
ATOM 1181 N N . ASP A 1 148 ? 29.087 -3.646 1.564 1.00 35.56 148 ASP A N 1
ATOM 1182 C CA . ASP A 1 148 ? 30.307 -3.826 0.752 1.00 35.56 148 ASP A CA 1
ATOM 1183 C C . ASP A 1 148 ? 30.735 -5.296 0.608 1.00 35.56 148 ASP A C 1
ATOM 1185 O O . ASP A 1 148 ? 31.328 -5.670 -0.400 1.00 35.56 148 ASP A O 1
ATOM 1189 N N . ASN A 1 149 ? 30.390 -6.153 1.577 1.00 34.03 149 ASN A N 1
ATOM 1190 C CA . ASN A 1 149 ? 30.569 -7.609 1.474 1.00 34.03 149 ASN A CA 1
ATOM 1191 C C . ASN A 1 149 ? 29.263 -8.367 1.201 1.00 34.03 149 ASN A C 1
ATOM 1193 O O . ASN A 1 149 ? 29.261 -9.600 1.194 1.00 34.03 149 ASN A O 1
ATOM 1197 N N . SER A 1 150 ? 28.138 -7.667 1.009 1.00 35.34 150 SER A N 1
ATOM 1198 C CA . SER A 1 150 ? 26.983 -8.313 0.394 1.00 35.34 150 SER A CA 1
ATOM 1199 C C . SER A 1 150 ? 27.091 -8.171 -1.103 1.00 35.34 150 SER A C 1
ATOM 1201 O O . SER A 1 150 ? 27.239 -7.068 -1.618 1.00 35.34 150 SER A O 1
ATOM 1203 N N . ASP A 1 151 ? 26.859 -9.269 -1.801 1.00 32.00 151 ASP A N 1
ATOM 1204 C CA . ASP A 1 151 ? 26.294 -9.242 -3.141 1.00 32.00 151 ASP A CA 1
ATOM 1205 C C . ASP A 1 151 ? 24.919 -8.533 -3.092 1.00 32.00 151 ASP A C 1
ATOM 1207 O O . ASP A 1 151 ? 23.860 -9.156 -3.152 1.00 32.00 151 ASP A O 1
ATOM 1211 N N . ALA A 1 152 ? 24.904 -7.207 -2.912 1.00 33.50 152 ALA A N 1
ATOM 1212 C CA . ALA A 1 152 ? 23.715 -6.357 -2.950 1.00 33.50 152 ALA A CA 1
ATOM 1213 C C . ALA A 1 152 ? 23.115 -6.285 -4.364 1.00 33.50 152 ALA A C 1
ATOM 1215 O O . ALA A 1 152 ? 22.014 -5.769 -4.550 1.00 33.50 152 ALA A O 1
ATOM 1216 N N . CYS A 1 153 ? 23.786 -6.885 -5.349 1.00 35.69 153 CYS A N 1
ATOM 1217 C CA . CYS A 1 153 ? 23.121 -7.452 -6.507 1.00 35.69 153 CYS A CA 1
ATOM 1218 C C . CYS A 1 153 ? 22.209 -8.577 -6.014 1.00 35.69 153 CYS A C 1
ATOM 1220 O O . CYS A 1 153 ? 22.689 -9.692 -5.881 1.00 35.69 153 CYS A O 1
ATOM 1222 N N . LEU A 1 154 ? 20.927 -8.293 -5.730 1.00 39.44 154 LEU A N 1
ATOM 1223 C CA . LEU A 1 154 ? 19.866 -9.294 -5.531 1.00 39.44 154 LEU A CA 1
ATOM 1224 C C . LEU A 1 154 ? 20.126 -10.506 -6.449 1.00 39.44 154 LEU A C 1
ATOM 1226 O O . LEU A 1 154 ? 19.790 -10.425 -7.633 1.00 39.44 154 LEU A O 1
ATOM 1230 N N . PRO A 1 155 ? 20.736 -11.607 -5.972 1.00 33.91 155 PRO A N 1
ATOM 1231 C CA . PRO A 1 155 ? 21.243 -12.616 -6.883 1.00 33.91 155 PRO A CA 1
ATOM 1232 C C . PRO A 1 155 ? 20.048 -13.462 -7.266 1.00 33.91 155 PRO A C 1
ATOM 1234 O O . PRO A 1 155 ? 19.652 -14.334 -6.500 1.00 33.91 155 PRO A O 1
ATOM 1237 N N . ASN A 1 156 ? 19.403 -13.121 -8.386 1.00 46.41 156 ASN A N 1
ATOM 1238 C CA . ASN A 1 156 ? 18.266 -13.846 -8.952 1.00 46.41 156 ASN A CA 1
ATOM 1239 C C . ASN A 1 156 ? 17.234 -14.286 -7.903 1.00 46.41 156 ASN A C 1
ATOM 1241 O O . ASN A 1 156 ? 16.656 -15.364 -8.019 1.00 46.41 156 ASN A O 1
ATOM 1245 N N . ASP A 1 157 ? 17.039 -13.495 -6.835 1.00 46.59 157 ASP A N 1
ATOM 1246 C CA . ASP A 1 157 ? 16.215 -13.967 -5.735 1.00 46.59 157 ASP A CA 1
ATOM 1247 C C . ASP A 1 157 ? 14.769 -13.962 -6.226 1.00 46.59 157 ASP A C 1
ATOM 1249 O O . ASP A 1 157 ? 14.126 -12.916 -6.401 1.00 46.59 157 ASP A O 1
ATOM 1253 N N . ASP A 1 158 ? 14.305 -15.181 -6.461 1.00 51.78 158 ASP A N 1
ATOM 1254 C CA . ASP A 1 158 ? 12.965 -15.679 -6.743 1.00 51.78 158 ASP A CA 1
ATOM 1255 C C . ASP A 1 158 ? 11.891 -15.181 -5.762 1.00 51.78 158 ASP A C 1
ATOM 1257 O O . ASP A 1 158 ? 10.760 -15.658 -5.767 1.00 51.78 158 ASP A O 1
ATOM 1261 N N . SER A 1 159 ? 12.196 -14.232 -4.883 1.00 53.88 159 SER A N 1
ATOM 1262 C CA . SER A 1 159 ? 11.221 -13.663 -3.967 1.00 53.88 159 SER A CA 1
ATOM 1263 C C . SER A 1 159 ? 10.069 -13.005 -4.724 1.00 53.88 159 SER A C 1
ATOM 1265 O O . SER A 1 159 ? 8.930 -13.276 -4.382 1.00 53.88 159 SER A O 1
ATOM 1267 N N . LEU A 1 160 ? 10.326 -12.228 -5.784 1.00 54.47 160 LEU A N 1
ATOM 1268 C CA . LEU A 1 160 ? 9.266 -11.700 -6.665 1.00 54.47 160 LEU A CA 1
ATOM 1269 C C . LEU A 1 160 ? 8.974 -12.605 -7.876 1.00 54.47 160 LEU A C 1
ATOM 1271 O O . LEU A 1 160 ? 7.850 -12.623 -8.359 1.00 54.47 160 LEU A O 1
ATOM 1275 N N . ILE A 1 161 ? 9.975 -13.350 -8.357 1.00 49.06 161 ILE A N 1
ATOM 1276 C CA . ILE A 1 161 ? 9.926 -14.075 -9.645 1.00 49.06 161 ILE A CA 1
ATOM 1277 C C . ILE A 1 161 ? 9.591 -15.566 -9.463 1.00 49.06 161 ILE A C 1
ATOM 1279 O O . ILE A 1 161 ? 9.045 -16.215 -10.352 1.00 49.06 161 ILE A O 1
ATOM 1283 N N . GLY A 1 162 ? 9.876 -16.130 -8.296 1.00 47.16 162 GLY A N 1
ATOM 1284 C CA . GLY A 1 162 ? 9.756 -17.556 -8.050 1.00 47.16 162 GLY A CA 1
ATOM 1285 C C . GLY A 1 162 ? 8.326 -17.996 -7.794 1.00 47.16 162 GLY A C 1
ATOM 1286 O O . GLY A 1 162 ? 7.544 -17.320 -7.120 1.00 47.16 162 GLY A O 1
ATOM 1287 N N . GLY A 1 163 ? 8.020 -19.226 -8.211 1.00 47.31 163 GLY A N 1
ATOM 1288 C CA . GLY A 1 163 ? 6.740 -19.916 -7.988 1.00 47.31 163 GLY A CA 1
ATOM 1289 C C . GLY A 1 163 ? 6.359 -20.164 -6.518 1.00 47.31 163 GLY A C 1
ATOM 1290 O O . GLY A 1 163 ? 5.492 -20.986 -6.235 1.00 47.31 163 GLY A O 1
ATOM 1291 N N . LYS A 1 164 ? 7.014 -19.486 -5.569 1.00 53.34 164 LYS A N 1
ATOM 1292 C CA . LYS A 1 164 ? 6.783 -19.568 -4.124 1.00 53.34 164 LYS A CA 1
ATOM 1293 C C . LYS A 1 164 ? 6.295 -18.252 -3.512 1.00 53.34 164 LYS A C 1
ATOM 1295 O O . LYS A 1 164 ? 6.028 -18.249 -2.312 1.00 53.34 164 LYS A O 1
ATOM 1300 N N . PHE A 1 165 ? 6.127 -17.165 -4.279 1.00 61.66 165 PHE A N 1
ATOM 1301 C CA . PHE A 1 165 ? 5.521 -15.949 -3.729 1.00 61.66 165 PHE A CA 1
ATOM 1302 C C . PHE A 1 165 ? 4.098 -16.239 -3.234 1.00 61.66 165 PHE A C 1
ATOM 1304 O O . PHE A 1 165 ? 3.228 -16.727 -3.963 1.00 61.66 165 PHE A O 1
ATOM 1311 N N . HIS A 1 166 ? 3.861 -15.969 -1.953 1.00 63.97 166 HIS A N 1
ATOM 1312 C CA . HIS A 1 166 ? 2.642 -16.353 -1.256 1.00 63.97 166 HIS A CA 1
ATOM 1313 C C . HIS A 1 166 ? 1.523 -15.334 -1.477 1.00 63.97 166 HIS A C 1
ATOM 1315 O O . HIS A 1 166 ? 1.049 -14.714 -0.524 1.00 63.97 166 HIS A O 1
ATOM 1321 N N . HIS A 1 167 ? 1.052 -15.224 -2.724 1.00 68.69 167 HIS A N 1
ATOM 1322 C CA . HIS A 1 167 ? -0.123 -14.425 -3.091 1.00 68.69 167 HIS A CA 1
ATOM 1323 C C . HIS A 1 167 ? -1.287 -14.651 -2.116 1.00 68.69 167 HIS A C 1
ATOM 1325 O O . HIS A 1 167 ? -1.977 -13.707 -1.753 1.00 68.69 167 HIS A O 1
ATOM 1331 N N . HIS A 1 168 ? -1.455 -15.884 -1.609 1.00 73.19 168 HIS A N 1
ATOM 1332 C CA . HIS A 1 168 ? -2.523 -16.247 -0.673 1.00 73.19 168 HIS A CA 1
ATOM 1333 C C . HIS A 1 168 ? -2.567 -15.381 0.600 1.00 73.19 168 HIS A C 1
ATOM 1335 O O . HIS A 1 168 ? -3.649 -15.127 1.119 1.00 73.19 168 HIS A O 1
ATOM 1341 N N . ASN A 1 169 ? -1.421 -14.891 1.089 1.00 73.06 169 ASN A N 1
ATOM 1342 C CA . ASN A 1 169 ? -1.364 -14.018 2.270 1.00 73.06 169 ASN A CA 1
ATOM 1343 C C . ASN A 1 169 ? -1.700 -12.554 1.950 1.00 73.06 169 ASN A C 1
ATOM 1345 O O . ASN A 1 169 ? -1.947 -11.763 2.858 1.00 73.06 169 ASN A O 1
ATOM 1349 N N . LEU A 1 170 ? -1.707 -12.199 0.667 1.00 82.81 170 LEU A N 1
ATOM 1350 C CA . LEU A 1 170 ? -1.911 -10.850 0.153 1.00 82.81 170 LEU A CA 1
ATOM 1351 C C . LEU A 1 170 ? -3.141 -10.765 -0.764 1.00 82.81 170 LEU A C 1
ATOM 1353 O O . LEU A 1 170 ? -3.308 -9.779 -1.468 1.00 82.81 170 LEU A O 1
ATOM 1357 N N . MET A 1 171 ? -4.045 -11.752 -0.728 1.00 86.44 171 MET A N 1
ATOM 1358 C CA . MET A 1 171 ? -5.235 -11.788 -1.598 1.00 86.44 171 MET A CA 1
ATOM 1359 C C . MET A 1 171 ? -6.169 -10.593 -1.405 1.00 86.44 171 MET A C 1
ATOM 1361 O O . MET A 1 171 ? -6.875 -10.210 -2.333 1.00 86.44 171 MET A O 1
ATOM 1365 N N . ALA A 1 172 ? -6.172 -10.005 -0.207 1.00 90.06 172 ALA A N 1
ATOM 1366 C CA . ALA A 1 172 ? -6.960 -8.819 0.106 1.00 90.06 172 ALA A CA 1
ATOM 1367 C C . ALA A 1 172 ? -6.278 -7.504 -0.319 1.00 90.06 172 ALA A C 1
ATOM 1369 O O . ALA A 1 172 ? -6.907 -6.459 -0.222 1.00 90.06 172 ALA A O 1
ATOM 1370 N N . MET A 1 173 ? -5.018 -7.523 -0.768 1.00 92.12 173 MET A N 1
ATOM 1371 C CA . MET A 1 173 ? -4.268 -6.319 -1.146 1.00 92.12 173 MET A CA 1
ATOM 1372 C C . MET A 1 173 ? -4.921 -5.599 -2.314 1.00 92.12 173 MET A C 1
ATOM 1374 O O . MET A 1 173 ? -5.074 -6.182 -3.382 1.00 92.12 173 MET A O 1
ATOM 1378 N N . GLN A 1 174 ? -5.264 -4.325 -2.102 1.00 95.56 174 GLN A N 1
ATOM 1379 C CA . GLN A 1 174 ? -5.809 -3.464 -3.153 1.00 95.56 174 GLN A CA 1
ATOM 1380 C C . GLN A 1 174 ? -4.809 -2.420 -3.637 1.00 95.56 174 GLN A C 1
ATOM 1382 O O . GLN A 1 174 ? -4.905 -1.994 -4.783 1.00 95.56 174 GLN A O 1
ATOM 1387 N N . HIS A 1 175 ? -3.838 -2.037 -2.811 1.00 95.62 175 HIS A N 1
ATOM 1388 C CA . HIS A 1 175 ? -2.876 -0.992 -3.141 1.00 95.62 175 HIS A CA 1
ATOM 1389 C C . HIS A 1 175 ? -1.459 -1.500 -2.895 1.00 95.62 175 HIS A C 1
A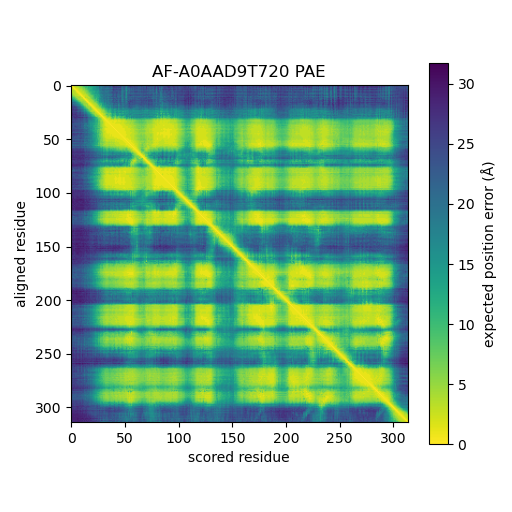TOM 1391 O O . HIS A 1 175 ? -1.092 -1.839 -1.767 1.00 95.62 175 HIS A O 1
ATOM 1397 N N . LEU A 1 176 ? -0.673 -1.559 -3.965 1.00 94.12 176 LEU A N 1
ATOM 1398 C CA . LEU A 1 176 ? 0.718 -1.992 -3.946 1.00 94.12 176 LEU A CA 1
ATOM 1399 C C . LEU A 1 176 ? 1.616 -0.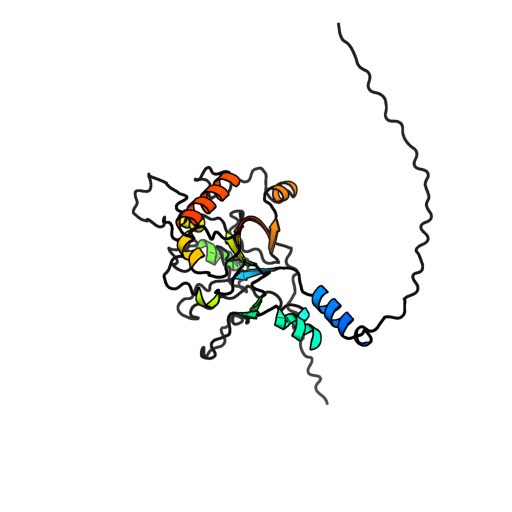835 -4.378 1.00 94.12 176 LEU A C 1
ATOM 1401 O O . LEU A 1 176 ? 1.298 -0.147 -5.341 1.00 94.12 176 LEU A O 1
ATOM 1405 N N . ALA A 1 177 ? 2.753 -0.663 -3.716 1.00 93.56 177 ALA A N 1
ATOM 1406 C CA . ALA A 1 177 ? 3.826 0.211 -4.157 1.00 93.56 177 ALA A CA 1
ATOM 1407 C C . ALA A 1 177 ? 5.130 -0.575 -4.339 1.00 93.56 177 ALA A C 1
ATOM 1409 O O . ALA A 1 177 ? 5.496 -1.394 -3.491 1.00 93.56 177 ALA A O 1
ATOM 1410 N N . LEU A 1 178 ? 5.831 -0.305 -5.437 1.00 90.81 178 LEU A N 1
ATOM 1411 C CA . LEU A 1 178 ? 7.093 -0.938 -5.819 1.00 90.81 178 LEU A CA 1
ATOM 1412 C C . LEU A 1 178 ? 8.104 0.140 -6.219 1.00 90.81 178 LEU A C 1
ATOM 1414 O O . LEU A 1 178 ? 7.711 1.074 -6.912 1.00 90.81 178 LEU A O 1
ATOM 1418 N N . PRO A 1 179 ? 9.389 0.025 -5.867 1.00 88.19 179 PRO A N 1
ATOM 1419 C CA . PRO A 1 179 ? 10.421 0.885 -6.426 1.00 88.19 179 PRO A CA 1
ATOM 1420 C C . PRO A 1 179 ? 10.580 0.604 -7.923 1.00 88.19 179 PRO A C 1
ATOM 1422 O O . PRO A 1 179 ? 10.601 -0.549 -8.358 1.00 88.19 179 PRO A O 1
ATOM 1425 N N . TRP A 1 180 ? 10.705 1.658 -8.721 1.00 86.00 180 TRP A N 1
ATOM 1426 C CA . TRP A 1 180 ? 11.063 1.550 -10.126 1.00 86.00 180 TRP A CA 1
ATOM 1427 C C . TRP A 1 180 ? 12.577 1.371 -10.249 1.00 86.00 180 TRP A C 1
ATOM 1429 O O . TRP A 1 180 ? 13.338 2.335 -10.278 1.00 86.00 180 TRP A O 1
ATOM 1439 N N . ASN A 1 181 ? 13.014 0.117 -10.286 1.00 82.25 181 ASN A N 1
ATOM 1440 C CA . ASN A 1 181 ? 14.418 -0.256 -10.420 1.00 82.25 181 ASN A CA 1
ATOM 1441 C C . ASN A 1 181 ? 14.636 -1.179 -11.624 1.00 82.25 181 ASN A C 1
ATOM 1443 O O . ASN A 1 181 ? 13.688 -1.610 -12.284 1.00 82.25 181 ASN A O 1
ATOM 1447 N N . THR A 1 182 ? 15.894 -1.543 -11.872 1.00 72.19 182 THR A N 1
ATOM 1448 C CA . THR A 1 182 ? 16.279 -2.457 -12.956 1.00 72.19 182 THR A CA 1
ATOM 1449 C C . THR A 1 182 ? 15.502 -3.775 -12.928 1.00 72.19 182 THR A C 1
ATOM 1451 O O . THR A 1 182 ? 15.106 -4.268 -13.977 1.00 72.19 182 THR A O 1
ATOM 1454 N N . LYS A 1 183 ? 15.229 -4.348 -11.749 1.00 78.06 183 LYS A N 1
ATOM 1455 C CA . LYS A 1 183 ? 14.506 -5.624 -11.631 1.00 78.06 183 LYS A CA 1
ATOM 1456 C C . LYS A 1 183 ? 13.042 -5.489 -12.052 1.00 78.06 183 LYS A C 1
ATOM 1458 O O . LYS A 1 183 ? 12.558 -6.305 -12.833 1.00 78.06 183 LYS A O 1
ATOM 1463 N N . VAL A 1 184 ? 12.349 -4.470 -11.549 1.00 83.75 184 VAL A N 1
ATOM 1464 C CA . VAL A 1 184 ? 10.955 -4.172 -11.902 1.00 83.75 184 VAL A CA 1
ATOM 1465 C C . VAL A 1 184 ? 10.846 -3.825 -13.385 1.00 83.75 184 VAL A C 1
ATOM 1467 O O . VAL A 1 184 ? 9.992 -4.386 -14.067 1.00 83.75 184 VAL A O 1
ATOM 1470 N N . ALA A 1 185 ? 11.757 -2.998 -13.905 1.00 83.44 185 ALA A N 1
ATOM 1471 C CA . ALA A 1 185 ? 11.819 -2.651 -15.322 1.00 83.44 185 ALA A CA 1
ATOM 1472 C C . ALA A 1 185 ? 12.046 -3.885 -16.217 1.00 83.44 185 ALA A C 1
ATOM 1474 O O . ALA A 1 185 ? 11.324 -4.081 -17.195 1.00 83.44 185 ALA A O 1
ATOM 1475 N N . ASN A 1 186 ? 12.980 -4.770 -15.849 1.00 82.06 186 ASN A N 1
ATOM 1476 C CA . ASN A 1 186 ? 13.225 -6.028 -16.563 1.00 82.06 186 ASN A CA 1
ATOM 1477 C C . ASN A 1 186 ? 12.007 -6.962 -16.545 1.00 82.06 186 ASN A C 1
ATOM 1479 O O . ASN A 1 186 ? 11.797 -7.708 -17.498 1.00 82.06 186 ASN A O 1
ATOM 1483 N N . GLY A 1 187 ? 11.185 -6.904 -15.491 1.00 83.81 187 GLY A N 1
ATOM 1484 C CA . GLY A 1 187 ? 9.938 -7.667 -15.403 1.00 83.81 187 GLY A CA 1
ATOM 1485 C C . GLY A 1 187 ? 8.823 -7.207 -16.334 1.00 83.81 187 GLY A C 1
ATOM 1486 O O . GLY A 1 187 ? 7.865 -7.951 -16.555 1.00 83.81 187 GLY A O 1
ATOM 1487 N N . PHE A 1 188 ? 8.951 -6.005 -16.889 1.00 84.62 188 PHE A N 1
ATOM 1488 C CA . PHE A 1 188 ? 8.113 -5.511 -17.978 1.00 84.62 188 PHE A CA 1
ATOM 1489 C C . PHE A 1 188 ? 8.762 -5.684 -19.349 1.00 84.62 188 PHE A C 1
ATOM 1491 O O . PHE A 1 188 ? 8.188 -5.220 -20.329 1.00 84.62 188 PHE A O 1
ATOM 1498 N N . ASP A 1 189 ? 9.933 -6.326 -19.431 1.00 82.00 189 ASP A N 1
ATOM 1499 C CA . ASP A 1 189 ? 10.725 -6.395 -20.662 1.00 82.00 189 ASP A CA 1
ATOM 1500 C C . ASP A 1 189 ? 11.029 -4.994 -21.241 1.00 82.00 189 ASP A C 1
ATOM 1502 O O . ASP A 1 189 ? 11.097 -4.782 -22.446 1.00 82.00 189 ASP A O 1
ATOM 1506 N N . ALA A 1 190 ? 11.173 -3.991 -20.364 1.00 69.44 190 ALA A N 1
ATOM 1507 C CA . ALA A 1 190 ? 11.422 -2.607 -20.773 1.00 69.44 190 ALA A CA 1
ATOM 1508 C C . ALA A 1 190 ? 12.857 -2.389 -21.287 1.00 69.44 190 ALA A C 1
ATOM 1510 O O . ALA A 1 190 ? 13.144 -1.371 -21.911 1.00 69.44 190 ALA A O 1
ATOM 1511 N N . ARG A 1 191 ? 13.765 -3.335 -21.015 1.00 65.12 191 ARG A N 1
ATOM 1512 C CA . ARG A 1 191 ? 15.151 -3.336 -21.490 1.00 65.12 191 ARG A CA 1
ATOM 1513 C C . ARG A 1 191 ? 15.302 -4.325 -22.634 1.00 65.12 191 ARG A C 1
ATOM 1515 O O . ARG A 1 191 ? 15.773 -5.441 -22.450 1.00 65.12 191 ARG A O 1
ATOM 1522 N N . SER A 1 192 ? 14.921 -3.891 -23.826 1.00 55.34 192 SER A N 1
ATOM 1523 C CA . SER A 1 192 ? 15.363 -4.538 -25.055 1.00 55.34 192 SER A CA 1
ATOM 1524 C C . SER A 1 192 ? 16.800 -4.095 -25.310 1.00 55.34 192 SER A C 1
ATOM 1526 O O . SER A 1 192 ? 17.020 -3.163 -26.072 1.00 55.34 192 SER A O 1
ATOM 1528 N N . ASP A 1 193 ? 17.772 -4.685 -24.614 1.00 58.47 193 ASP A N 1
ATOM 1529 C CA . ASP A 1 193 ? 19.179 -4.478 -24.954 1.00 58.47 193 ASP A CA 1
ATOM 1530 C C . ASP A 1 193 ? 19.617 -5.621 -25.886 1.00 58.47 193 ASP A C 1
ATOM 1532 O O . ASP A 1 193 ? 19.968 -6.707 -25.400 1.00 58.47 193 ASP A O 1
ATOM 1536 N N . PRO A 1 194 ? 19.506 -5.447 -27.221 1.00 56.78 194 PRO A N 1
ATOM 1537 C CA . PRO A 1 194 ? 19.744 -6.514 -28.191 1.00 56.78 194 PRO A CA 1
ATOM 1538 C C . PRO A 1 194 ? 21.189 -7.030 -28.170 1.00 56.78 194 PRO A C 1
ATOM 1540 O O . PRO A 1 194 ? 21.448 -8.120 -28.677 1.00 56.78 194 PRO A O 1
ATOM 1543 N N . GLU A 1 195 ? 22.125 -6.287 -27.572 1.00 58.38 195 GLU A N 1
ATOM 1544 C CA . GLU A 1 195 ? 23.545 -6.649 -27.526 1.00 58.38 195 GLU A CA 1
ATOM 1545 C C . GLU A 1 195 ? 23.931 -7.513 -26.315 1.00 58.38 195 GLU A C 1
ATOM 1547 O O . GLU A 1 195 ? 25.021 -8.094 -26.300 1.00 58.38 195 GLU A O 1
ATOM 1552 N N . SER A 1 196 ? 23.034 -7.696 -25.335 1.00 58.03 196 SER A N 1
ATOM 1553 C CA . SER A 1 196 ? 23.270 -8.545 -24.153 1.00 58.03 196 SER A CA 1
ATOM 1554 C C . SER A 1 196 ? 23.150 -10.048 -24.473 1.00 58.03 196 SER A C 1
ATOM 1556 O O . SER A 1 196 ? 22.371 -10.812 -23.913 1.00 58.03 196 SER A O 1
ATOM 1558 N N . SER A 1 197 ? 23.985 -10.506 -25.399 1.00 52.56 197 SER A N 1
ATOM 1559 C CA . SER A 1 197 ? 24.129 -11.899 -25.840 1.00 52.56 197 SER A CA 1
ATOM 1560 C C . SER A 1 197 ? 24.721 -12.838 -24.770 1.00 52.56 197 SER A C 1
ATOM 1562 O O . SER A 1 197 ? 24.836 -14.044 -24.988 1.00 52.56 197 SER A O 1
ATOM 1564 N N . THR A 1 198 ? 25.044 -12.335 -23.574 1.00 54.69 198 THR A N 1
ATOM 1565 C CA . THR A 1 198 ? 25.643 -13.092 -22.462 1.00 54.69 198 THR A CA 1
ATOM 1566 C C . THR A 1 198 ? 24.618 -13.853 -21.607 1.00 54.69 198 THR A C 1
ATOM 1568 O O . THR A 1 198 ? 24.694 -13.852 -20.383 1.00 54.69 198 THR A O 1
ATOM 1571 N N . GLY A 1 199 ? 23.669 -14.554 -22.237 1.00 53.22 199 GLY A N 1
ATOM 1572 C CA . GLY A 1 199 ? 22.968 -15.737 -21.695 1.00 53.22 199 GLY A CA 1
ATOM 1573 C C . GLY A 1 199 ? 22.163 -15.620 -20.387 1.00 53.22 199 GLY A C 1
ATOM 1574 O O . GLY A 1 199 ? 21.499 -16.583 -20.013 1.00 53.22 199 GLY A O 1
ATOM 1575 N N . HIS A 1 200 ? 22.169 -14.484 -19.692 1.00 53.50 200 HIS A N 1
ATOM 1576 C CA . HIS A 1 200 ? 21.426 -14.272 -18.452 1.00 53.50 200 HIS A CA 1
ATOM 1577 C C . HIS A 1 200 ? 20.137 -13.520 -18.776 1.00 53.50 200 HIS A C 1
ATOM 1579 O O . HIS A 1 200 ? 19.989 -12.332 -18.494 1.00 53.50 200 HIS A O 1
ATOM 1585 N N . GLN A 1 201 ? 19.197 -14.234 -19.400 1.00 52.03 201 GLN A N 1
ATOM 1586 C CA . GLN A 1 201 ? 17.824 -13.777 -19.625 1.00 52.03 201 GLN A CA 1
ATOM 1587 C C . GLN A 1 201 ? 17.077 -13.672 -18.285 1.00 52.03 201 GLN A C 1
ATOM 1589 O O . GLN A 1 201 ? 16.220 -14.486 -17.960 1.00 52.03 201 GLN A O 1
ATOM 1594 N N . CYS A 1 202 ? 17.401 -12.658 -17.484 1.00 50.81 202 CYS A N 1
ATOM 1595 C CA . CYS A 1 202 ? 16.539 -12.216 -16.384 1.00 50.81 202 CYS A CA 1
ATOM 1596 C C . CYS A 1 202 ? 15.500 -11.177 -16.857 1.00 50.81 202 CYS A C 1
ATOM 1598 O O . CYS A 1 202 ? 14.790 -10.595 -16.035 1.00 50.81 202 CYS A O 1
ATOM 1600 N N . GLY A 1 203 ? 15.415 -10.940 -18.172 1.00 54.16 203 GLY A N 1
ATOM 1601 C CA . GLY A 1 203 ? 14.350 -10.190 -18.833 1.00 54.16 203 GLY A CA 1
ATOM 1602 C C . GLY A 1 203 ? 13.175 -11.102 -19.181 1.00 54.16 203 GLY A C 1
ATOM 1603 O O . GLY A 1 203 ? 13.358 -12.251 -19.579 1.00 54.16 203 GLY A O 1
ATOM 1604 N N . GLY A 1 204 ? 11.959 -10.609 -18.984 1.00 67.50 204 GLY A N 1
ATOM 1605 C CA . GLY A 1 204 ? 10.746 -11.325 -19.357 1.00 67.50 204 GLY A CA 1
ATOM 1606 C C . GLY A 1 204 ? 9.510 -10.685 -18.748 1.00 67.50 204 GLY A C 1
ATOM 1607 O O . GLY A 1 204 ? 9.594 -9.986 -17.745 1.00 67.50 204 GLY A O 1
ATOM 1608 N N . GLU A 1 205 ? 8.346 -10.964 -19.327 1.00 79.62 205 GLU A N 1
ATOM 1609 C CA . GLU A 1 205 ? 7.046 -10.394 -18.938 1.00 79.62 205 GLU A CA 1
ATOM 1610 C C . GLU A 1 205 ? 6.482 -11.020 -17.643 1.00 79.62 205 GLU A C 1
ATOM 1612 O O . GLU A 1 205 ? 5.298 -11.357 -17.535 1.00 79.62 205 GLU A O 1
ATOM 1617 N N . TRP A 1 206 ? 7.342 -11.237 -16.644 1.00 84.62 206 TRP A N 1
ATOM 1618 C CA . TRP A 1 206 ? 6.963 -11.865 -15.382 1.00 84.62 206 TRP A CA 1
ATOM 1619 C C . TRP A 1 206 ? 6.168 -10.918 -14.484 1.00 84.62 206 TRP A C 1
ATOM 1621 O O . TRP A 1 206 ? 5.288 -11.385 -13.761 1.00 84.62 206 TRP A O 1
ATOM 1631 N N . MET A 1 207 ? 6.418 -9.604 -14.539 1.00 87.69 207 MET A N 1
ATOM 1632 C CA . MET A 1 207 ? 5.760 -8.643 -13.650 1.00 87.69 207 MET A CA 1
ATOM 1633 C C . MET A 1 207 ? 4.250 -8.543 -13.914 1.00 87.69 207 MET A C 1
ATOM 1635 O O . MET A 1 207 ? 3.491 -8.669 -12.952 1.00 87.69 207 MET A O 1
ATOM 1639 N N . PRO A 1 208 ? 3.763 -8.417 -15.168 1.00 88.25 208 PRO A N 1
ATOM 1640 C CA . PRO A 1 208 ? 2.328 -8.488 -15.443 1.00 88.25 208 PRO A CA 1
ATOM 1641 C C . PRO A 1 208 ? 1.660 -9.756 -14.894 1.00 88.25 208 PRO A C 1
ATOM 1643 O O . PRO A 1 208 ? 0.605 -9.683 -14.264 1.00 88.25 208 PRO A O 1
ATOM 1646 N N . ARG A 1 209 ? 2.296 -10.921 -15.073 1.00 85.25 209 ARG A N 1
ATOM 1647 C CA . ARG A 1 209 ? 1.780 -12.211 -14.579 1.00 85.25 209 ARG A CA 1
ATOM 1648 C C . ARG A 1 209 ? 1.764 -12.282 -13.057 1.00 85.25 209 ARG A C 1
ATOM 1650 O O . ARG A 1 209 ? 0.838 -12.843 -12.480 1.00 85.25 209 ARG A O 1
ATOM 1657 N N . TRP A 1 210 ? 2.777 -11.714 -12.414 1.00 87.00 210 TRP A N 1
ATOM 1658 C CA . TRP A 1 210 ? 2.853 -11.626 -10.963 1.00 87.00 210 TRP A CA 1
ATOM 1659 C C . TRP A 1 210 ? 1.761 -10.704 -10.404 1.00 87.00 210 TRP A C 1
ATOM 1661 O O . TRP A 1 210 ? 1.041 -11.091 -9.489 1.00 87.00 210 TRP A O 1
ATOM 1671 N N . LEU A 1 211 ? 1.544 -9.532 -11.012 1.00 88.88 211 LEU A N 1
ATOM 1672 C CA . LEU A 1 211 ? 0.480 -8.605 -10.610 1.00 88.88 211 LEU A CA 1
ATOM 1673 C C . LEU A 1 211 ? -0.925 -9.217 -10.758 1.00 88.88 211 LEU A C 1
ATOM 1675 O O . LEU A 1 211 ? -1.792 -8.975 -9.919 1.00 88.88 211 LEU A O 1
ATOM 1679 N N . LEU A 1 212 ? -1.135 -10.071 -11.762 1.00 86.12 212 LEU A N 1
ATOM 1680 C CA . LEU A 1 212 ? -2.378 -10.832 -11.935 1.00 86.12 212 LEU A CA 1
ATOM 1681 C C . LEU A 1 212 ? -2.662 -11.845 -10.823 1.00 86.12 212 LEU A C 1
ATOM 1683 O O . LEU A 1 212 ? -3.808 -12.251 -10.637 1.00 86.12 212 LEU A O 1
ATOM 1687 N N . GLY A 1 213 ? -1.647 -12.241 -10.055 1.00 86.19 213 GLY A N 1
ATOM 1688 C CA . GLY A 1 213 ? -1.823 -13.126 -8.909 1.00 86.19 213 GLY A CA 1
ATOM 1689 C C . GLY A 1 213 ? -2.585 -12.486 -7.741 1.00 86.19 213 GLY A C 1
ATOM 1690 O O . GLY A 1 213 ? -2.903 -13.185 -6.776 1.00 86.19 213 GLY A O 1
ATOM 1691 N N . PHE A 1 214 ? -2.884 -11.182 -7.800 1.00 89.69 214 PHE A N 1
ATOM 1692 C CA . PHE A 1 214 ? -3.597 -10.443 -6.758 1.00 89.69 214 PHE A CA 1
ATOM 1693 C C . PHE A 1 214 ? -5.015 -10.058 -7.213 1.00 89.69 214 PHE A C 1
ATOM 1695 O O . PHE A 1 214 ? -5.211 -8.998 -7.807 1.00 89.69 214 PHE A O 1
ATOM 1702 N N . PRO A 1 215 ? -6.043 -10.860 -6.885 1.00 90.62 215 PRO A N 1
ATOM 1703 C CA . PRO A 1 215 ? -7.396 -10.664 -7.410 1.00 90.62 215 PRO A CA 1
ATOM 1704 C C . PRO A 1 215 ? -8.085 -9.390 -6.901 1.00 90.62 215 PRO A C 1
ATOM 1706 O O . PRO A 1 215 ? -9.033 -8.918 -7.520 1.00 90.62 215 PRO A O 1
ATOM 1709 N N . SER A 1 216 ? -7.637 -8.835 -5.771 1.00 93.31 216 SER A N 1
ATOM 1710 C CA . SER A 1 216 ? -8.205 -7.605 -5.203 1.00 93.31 216 SER A CA 1
ATOM 1711 C C . SER A 1 216 ? -7.428 -6.345 -5.587 1.00 93.31 216 SER A C 1
ATOM 1713 O O . SER A 1 216 ? -7.793 -5.263 -5.125 1.00 93.31 216 SER A O 1
ATOM 1715 N N . LEU A 1 217 ? -6.359 -6.460 -6.381 1.00 94.38 217 LEU A N 1
ATOM 1716 C CA . LEU A 1 217 ? -5.461 -5.349 -6.679 1.00 94.38 217 LEU A CA 1
ATOM 1717 C C . LEU A 1 217 ? -6.182 -4.272 -7.495 1.00 94.38 217 LEU A C 1
ATOM 1719 O O . LEU A 1 217 ? -6.640 -4.510 -8.607 1.00 94.38 217 LEU A O 1
ATOM 1723 N N . ARG A 1 218 ? -6.275 -3.068 -6.929 1.00 95.31 218 ARG A N 1
ATOM 1724 C CA . ARG A 1 218 ? -6.927 -1.900 -7.534 1.00 95.31 218 ARG A CA 1
ATOM 1725 C C . ARG A 1 218 ? -5.940 -0.857 -8.014 1.00 95.31 218 ARG A C 1
ATOM 1727 O O . ARG A 1 218 ? -6.265 -0.140 -8.951 1.00 95.31 218 ARG A O 1
ATOM 1734 N N . SER A 1 219 ? -4.773 -0.739 -7.385 1.00 95.50 219 SER A N 1
ATOM 1735 C CA . SER A 1 219 ? -3.735 0.189 -7.824 1.00 95.50 219 SER A CA 1
ATOM 1736 C C . SER A 1 219 ? -2.327 -0.344 -7.606 1.00 95.50 219 SER A C 1
ATOM 1738 O O . SER A 1 219 ? -2.045 -1.017 -6.610 1.00 95.50 219 SER A O 1
ATOM 1740 N N . VAL A 1 220 ? -1.438 0.030 -8.521 1.00 94.69 220 VAL A N 1
ATOM 1741 C CA . VAL A 1 220 ? 0.003 -0.204 -8.432 1.00 94.69 220 VAL A CA 1
ATOM 1742 C C . VAL A 1 220 ? 0.706 1.134 -8.562 1.00 94.69 220 VAL A C 1
ATOM 1744 O O . VAL A 1 220 ? 0.503 1.859 -9.532 1.00 94.69 220 VAL A O 1
ATOM 1747 N N . THR A 1 221 ? 1.533 1.459 -7.581 1.00 94.62 221 THR A N 1
ATOM 1748 C CA . THR A 1 221 ? 2.300 2.694 -7.543 1.00 94.62 221 THR A CA 1
ATOM 1749 C C . THR A 1 221 ? 3.780 2.387 -7.724 1.00 94.62 221 THR A C 1
ATOM 1751 O O . THR A 1 221 ? 4.396 1.746 -6.876 1.00 94.62 221 THR A O 1
ATOM 1754 N N . PHE A 1 222 ? 4.368 2.868 -8.809 1.00 91.88 222 PHE A N 1
ATOM 1755 C CA . PHE A 1 222 ? 5.803 2.789 -9.034 1.00 91.88 222 PHE A CA 1
ATOM 1756 C C . PHE A 1 222 ? 6.484 4.004 -8.412 1.00 91.88 222 PHE A C 1
ATOM 1758 O O . PHE A 1 222 ? 6.140 5.149 -8.710 1.00 91.88 222 PHE A O 1
ATOM 1765 N N . LEU A 1 223 ? 7.413 3.744 -7.500 1.00 90.19 223 LEU A N 1
ATOM 1766 C CA . LEU A 1 223 ? 8.150 4.752 -6.763 1.00 90.19 223 LEU A CA 1
ATOM 1767 C C . LEU A 1 223 ? 9.460 5.032 -7.466 1.00 90.19 223 LEU A C 1
ATOM 1769 O O . LEU A 1 223 ? 10.311 4.154 -7.586 1.00 90.19 223 LEU A O 1
ATOM 1773 N N . LEU A 1 224 ? 9.629 6.267 -7.902 1.00 85.19 224 LEU A N 1
ATOM 1774 C CA . LEU A 1 224 ? 10.906 6.735 -8.395 1.00 85.19 224 LEU A CA 1
ATOM 1775 C C . LEU A 1 224 ? 11.767 7.064 -7.175 1.00 85.19 224 LEU A C 1
ATOM 1777 O O . LEU A 1 224 ? 11.691 8.157 -6.611 1.00 85.19 224 LEU A O 1
ATOM 1781 N N . GLU A 1 225 ? 12.536 6.084 -6.718 1.00 78.44 225 GLU A N 1
ATOM 1782 C CA . GLU A 1 225 ? 13.474 6.2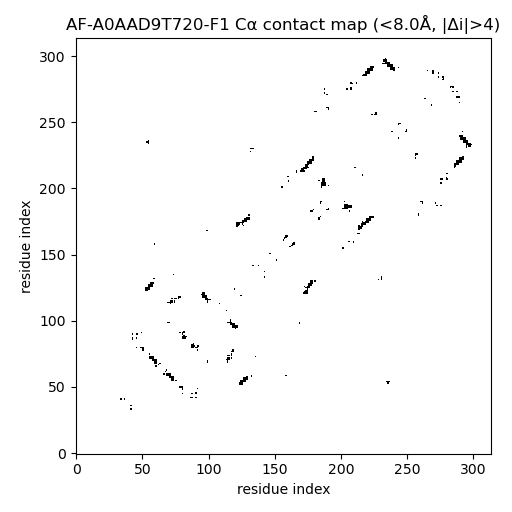73 -5.619 1.00 78.44 225 GLU A CA 1
ATOM 1783 C C . GLU A 1 225 ? 14.817 6.754 -6.165 1.00 78.44 225 GLU A C 1
ATOM 1785 O O . GLU A 1 225 ? 15.336 6.160 -7.115 1.00 78.44 225 GLU A O 1
ATOM 1790 N N . PRO A 1 226 ? 15.410 7.816 -5.591 1.00 66.00 226 PRO A N 1
ATOM 1791 C CA . PRO A 1 226 ? 16.801 8.112 -5.878 1.00 66.00 226 PRO A CA 1
ATOM 1792 C C . PRO A 1 226 ? 17.617 6.891 -5.452 1.00 66.00 226 PRO A C 1
ATOM 1794 O O . PRO A 1 226 ? 17.351 6.311 -4.397 1.00 66.00 226 PRO A O 1
ATOM 1797 N N . SER A 1 227 ? 18.624 6.521 -6.243 1.00 58.09 227 SER A N 1
ATOM 1798 C CA . SER A 1 227 ? 19.487 5.340 -6.061 1.00 58.09 227 SER A CA 1
ATOM 1799 C C . SER A 1 227 ? 20.288 5.318 -4.749 1.00 58.09 227 SER A C 1
ATOM 1801 O O . SER A 1 227 ? 21.219 4.530 -4.597 1.00 58.09 227 SER A O 1
ATOM 1803 N N . SER A 1 228 ? 19.945 6.161 -3.770 1.00 53.03 228 SER A N 1
ATOM 1804 C CA . SER A 1 228 ? 20.535 6.129 -2.447 1.00 53.03 228 SER A CA 1
ATOM 1805 C C . SER A 1 228 ? 20.285 4.761 -1.820 1.00 53.03 228 SER A C 1
ATOM 1807 O O . SER A 1 228 ? 19.178 4.459 -1.380 1.00 53.03 228 SER A O 1
ATOM 1809 N N . LEU A 1 229 ? 21.356 3.973 -1.738 1.00 56.22 229 LEU A N 1
ATOM 1810 C CA . LEU A 1 229 ? 21.475 2.641 -1.132 1.00 56.22 229 LEU A CA 1
ATOM 1811 C C . LEU A 1 229 ? 21.086 2.591 0.363 1.00 56.22 229 LEU A C 1
ATOM 1813 O O . LEU A 1 229 ? 21.285 1.588 1.044 1.00 56.22 229 LEU A O 1
ATOM 1817 N N . CYS A 1 230 ? 20.535 3.674 0.908 1.00 61.19 230 CYS A N 1
ATOM 1818 C CA . CYS A 1 230 ? 20.334 3.869 2.329 1.00 61.19 230 CYS A CA 1
ATOM 1819 C C . CYS A 1 230 ? 18.860 3.708 2.689 1.00 61.19 230 CYS A C 1
ATOM 1821 O O . CYS A 1 230 ? 18.005 4.505 2.298 1.00 61.19 230 CYS A O 1
ATOM 1823 N N . TYR A 1 231 ? 18.572 2.715 3.531 1.00 66.69 231 TYR A N 1
ATOM 1824 C CA . TYR A 1 231 ? 17.298 2.618 4.232 1.00 66.69 231 TYR A CA 1
ATOM 1825 C C . TYR A 1 231 ? 17.010 3.925 4.985 1.00 66.69 231 TYR A C 1
ATOM 1827 O O . TYR A 1 231 ? 17.739 4.295 5.907 1.00 66.69 231 TYR A O 1
ATOM 1835 N N . ARG A 1 232 ? 15.922 4.613 4.621 1.00 71.12 232 ARG A N 1
ATOM 1836 C CA . ARG A 1 232 ? 15.441 5.787 5.354 1.00 71.12 232 ARG A CA 1
ATOM 1837 C C . ARG A 1 232 ? 14.298 5.387 6.290 1.00 71.12 232 ARG A C 1
ATOM 1839 O O . ARG A 1 232 ? 13.222 5.017 5.808 1.00 71.12 232 ARG A O 1
ATOM 1846 N N . PRO A 1 233 ? 14.509 5.415 7.616 1.00 70.88 233 PRO A N 1
ATOM 1847 C CA . PRO A 1 233 ? 13.428 5.185 8.559 1.00 70.88 233 PRO A CA 1
ATOM 1848 C C . PRO A 1 233 ? 12.436 6.360 8.530 1.00 70.88 233 PRO A C 1
ATOM 1850 O O . PRO A 1 233 ? 12.798 7.477 8.166 1.00 70.88 233 PRO A O 1
ATOM 1853 N N . GLY A 1 234 ? 11.194 6.117 8.949 1.00 77.81 234 GLY A N 1
ATOM 1854 C CA . GLY A 1 234 ? 10.146 7.142 9.016 1.00 77.81 234 GLY A CA 1
ATOM 1855 C C . GLY A 1 234 ? 8.885 6.763 8.246 1.00 77.81 234 GLY A C 1
ATOM 1856 O O . GLY A 1 234 ? 8.810 5.700 7.630 1.00 77.81 234 GLY A O 1
ATOM 1857 N N . GLY A 1 235 ? 7.877 7.634 8.323 1.00 81.50 235 GLY A N 1
ATOM 1858 C CA . GLY A 1 235 ? 6.698 7.534 7.464 1.00 81.50 235 GLY A CA 1
ATOM 1859 C C . GLY A 1 235 ? 7.082 7.810 6.012 1.00 81.50 235 GLY A C 1
ATOM 1860 O O . GLY A 1 235 ? 7.9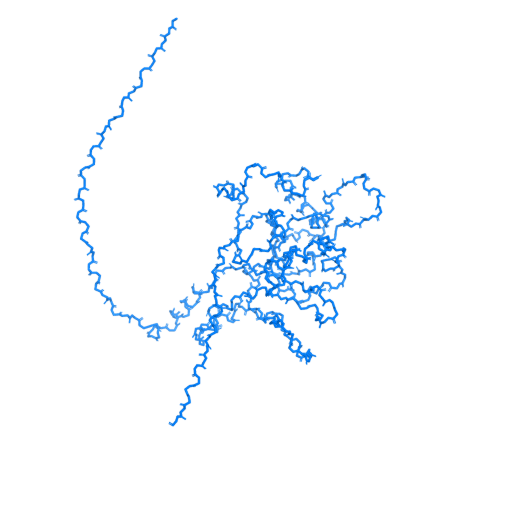77 8.615 5.760 1.00 81.50 235 GLY A O 1
ATOM 1861 N N . ILE A 1 236 ? 6.424 7.127 5.080 1.00 85.88 236 ILE A N 1
ATOM 1862 C CA . ILE A 1 236 ? 6.574 7.381 3.648 1.00 85.88 236 ILE A CA 1
ATOM 1863 C C . ILE A 1 236 ? 5.373 8.221 3.223 1.00 85.88 236 ILE A C 1
ATOM 1865 O O . ILE A 1 236 ? 4.231 7.850 3.497 1.00 85.88 236 ILE A O 1
ATOM 1869 N N . GLU A 1 237 ? 5.644 9.344 2.578 1.00 88.25 237 GLU A N 1
ATOM 1870 C CA . GLU A 1 237 ? 4.662 10.207 1.926 1.00 88.25 237 GLU A CA 1
ATOM 1871 C C . GLU A 1 237 ? 4.908 10.137 0.414 1.00 88.25 237 GLU A C 1
ATOM 1873 O O . GLU A 1 237 ? 6.058 10.058 -0.016 1.00 88.25 237 GLU A O 1
ATOM 1878 N N . LEU A 1 238 ? 3.850 10.113 -0.400 1.00 88.88 238 LEU A N 1
ATOM 1879 C CA . LEU A 1 238 ? 3.966 10.020 -1.860 1.00 88.88 238 LEU A CA 1
ATOM 1880 C C . LEU A 1 238 ? 3.544 11.325 -2.503 1.00 88.88 238 LEU A C 1
ATOM 1882 O O . LEU A 1 238 ? 2.442 11.808 -2.256 1.00 88.88 238 LEU A O 1
ATOM 1886 N N . TYR A 1 239 ? 4.404 11.831 -3.374 1.00 86.94 239 TYR A N 1
ATOM 1887 C CA . TYR A 1 239 ? 4.187 13.063 -4.116 1.00 86.94 239 TYR A CA 1
ATOM 1888 C C . TYR A 1 239 ? 4.020 12.770 -5.597 1.00 86.94 239 TYR A C 1
ATOM 1890 O O . TYR A 1 239 ? 4.558 11.782 -6.116 1.00 86.94 239 TYR A O 1
ATOM 1898 N N . GLU A 1 240 ? 3.293 13.648 -6.287 1.00 87.88 240 GLU A N 1
ATOM 1899 C CA . GLU A 1 240 ? 3.365 13.664 -7.739 1.00 87.88 240 GLU A CA 1
ATOM 1900 C C . GLU A 1 240 ? 4.783 14.067 -8.168 1.00 87.88 240 GLU A C 1
ATOM 1902 O O . GLU A 1 240 ? 5.392 14.948 -7.550 1.00 87.88 240 GLU A O 1
ATOM 1907 N N . PRO A 1 241 ? 5.325 13.482 -9.250 1.00 82.12 241 PRO A N 1
ATOM 1908 C CA . PRO A 1 241 ? 6.654 13.842 -9.742 1.00 82.12 241 PRO A CA 1
ATOM 1909 C C . PRO A 1 241 ? 6.832 15.338 -10.044 1.00 82.12 241 PRO A C 1
ATOM 1911 O O . PRO A 1 241 ? 7.947 15.851 -9.973 1.00 82.12 241 PRO A O 1
ATOM 1914 N N . LYS A 1 242 ? 5.743 16.045 -10.378 1.00 80.31 242 LYS A N 1
ATOM 1915 C CA . LYS A 1 242 ? 5.751 17.490 -10.653 1.00 80.31 242 LYS A CA 1
ATOM 1916 C C . LYS A 1 242 ? 5.998 18.304 -9.377 1.00 80.31 242 LYS A C 1
ATOM 1918 O O . LYS A 1 242 ? 6.857 19.180 -9.392 1.00 80.31 242 LYS A O 1
ATOM 1923 N N . ASP A 1 243 ? 5.347 17.935 -8.277 1.00 82.19 243 ASP A N 1
ATOM 1924 C CA . ASP A 1 243 ? 5.455 18.623 -6.982 1.00 82.19 243 ASP A CA 1
ATOM 1925 C C . ASP A 1 243 ? 6.830 18.398 -6.329 1.00 82.19 243 ASP A C 1
ATOM 1927 O O . ASP A 1 243 ? 7.374 19.270 -5.652 1.00 82.19 243 ASP A O 1
ATOM 1931 N N . ALA A 1 244 ? 7.440 17.231 -6.565 1.00 71.56 244 ALA A N 1
ATOM 1932 C CA . ALA A 1 244 ? 8.759 16.897 -6.025 1.00 71.56 244 ALA A CA 1
ATOM 1933 C C . ALA A 1 244 ? 9.880 17.818 -6.547 1.00 71.56 244 ALA A C 1
ATOM 1935 O O . ALA A 1 244 ? 10.864 18.051 -5.842 1.00 71.56 244 ALA A O 1
ATOM 1936 N N . ARG A 1 245 ? 9.732 18.371 -7.762 1.00 67.25 245 ARG A N 1
ATOM 1937 C CA . ARG A 1 245 ? 10.712 19.297 -8.360 1.00 67.25 245 ARG A CA 1
ATOM 1938 C C . ARG A 1 245 ? 10.751 20.648 -7.653 1.00 67.25 245 ARG A C 1
ATOM 1940 O O . ARG A 1 245 ? 11.807 21.272 -7.598 1.00 67.25 245 ARG A O 1
ATOM 1947 N N . GLU A 1 246 ? 9.621 21.090 -7.111 1.00 68.38 246 GLU A N 1
ATOM 1948 C CA . GLU A 1 246 ? 9.515 22.378 -6.418 1.00 68.38 246 GLU A CA 1
ATOM 1949 C C . GLU A 1 246 ? 10.161 22.336 -5.028 1.00 68.38 246 GLU A C 1
ATOM 1951 O O . GLU A 1 246 ? 10.653 23.347 -4.532 1.00 68.38 246 GLU A O 1
ATOM 1956 N N . LEU A 1 247 ? 10.224 21.153 -4.412 1.00 61.66 247 LEU A N 1
ATOM 1957 C CA . LEU A 1 247 ? 10.732 20.980 -3.052 1.00 61.66 247 LEU A CA 1
ATOM 1958 C C . LEU A 1 247 ? 12.267 20.981 -2.938 1.00 61.66 247 LEU A C 1
ATOM 1960 O O . LEU A 1 247 ? 12.768 20.889 -1.820 1.00 61.66 247 LEU A O 1
ATOM 1964 N N . HIS A 1 248 ? 13.019 21.088 -4.045 1.00 58.41 248 HIS A N 1
ATOM 1965 C CA . HIS A 1 248 ? 14.496 21.057 -4.075 1.00 58.41 248 HIS A CA 1
ATOM 1966 C C . HIS A 1 248 ? 15.140 19.848 -3.356 1.00 58.41 248 HIS A C 1
ATOM 1968 O O . HIS A 1 248 ? 16.342 19.839 -3.109 1.00 58.41 248 HIS A O 1
ATOM 1974 N N . GLU A 1 249 ? 14.370 18.805 -3.025 1.00 59.12 249 GLU A N 1
ATOM 1975 C CA . GLU A 1 249 ? 14.891 17.582 -2.393 1.00 59.12 249 GLU A CA 1
ATOM 1976 C C . GLU A 1 249 ? 15.659 16.694 -3.386 1.00 59.12 249 GLU A C 1
ATOM 1978 O O . GLU A 1 249 ? 16.341 15.753 -2.979 1.00 59.12 249 GLU A O 1
ATOM 1983 N N . TYR A 1 250 ? 15.576 17.026 -4.675 1.00 57.31 250 TYR A N 1
ATOM 1984 C CA . TYR A 1 250 ? 16.306 16.403 -5.766 1.00 57.31 250 TYR A CA 1
ATOM 1985 C C . TYR A 1 250 ? 17.257 17.437 -6.360 1.00 57.31 250 TYR A C 1
ATOM 1987 O O . TYR A 1 250 ? 16.825 18.502 -6.807 1.00 57.31 250 TYR A O 1
ATOM 1995 N N . ASP A 1 251 ? 18.552 17.128 -6.320 1.00 53.94 251 ASP A N 1
ATOM 1996 C CA . ASP A 1 251 ? 19.574 17.955 -6.947 1.00 53.94 251 ASP A CA 1
ATOM 1997 C C . ASP A 1 251 ? 19.295 18.036 -8.454 1.00 53.94 251 ASP A C 1
ATOM 1999 O O . ASP A 1 251 ? 19.033 17.011 -9.089 1.00 53.94 251 ASP A O 1
ATOM 2003 N N . ARG A 1 252 ? 19.313 19.245 -9.029 1.00 53.44 252 ARG A N 1
ATOM 2004 C CA . ARG A 1 252 ? 19.075 19.432 -10.475 1.00 53.44 252 ARG A CA 1
ATOM 2005 C C . ARG A 1 252 ? 20.151 18.744 -11.315 1.00 53.44 252 ARG A C 1
ATOM 2007 O O . ARG A 1 252 ? 19.884 18.435 -12.473 1.00 53.44 252 ARG A O 1
ATOM 2014 N N . ASP A 1 253 ? 21.305 18.494 -10.702 1.00 53.25 253 ASP A N 1
ATOM 2015 C CA . ASP A 1 253 ? 22.489 17.923 -11.331 1.00 53.25 253 ASP A CA 1
ATOM 2016 C C . ASP A 1 253 ? 22.699 16.440 -10.984 1.00 53.25 253 ASP A C 1
ATOM 2018 O O . ASP A 1 253 ? 23.667 15.834 -11.448 1.00 53.25 253 ASP A O 1
ATOM 2022 N N . MET A 1 254 ? 21.806 15.823 -10.193 1.00 46.97 254 MET A N 1
ATOM 2023 C CA . MET A 1 254 ? 21.826 14.368 -10.034 1.00 46.97 254 MET A CA 1
ATOM 2024 C C . MET A 1 254 ? 21.512 13.763 -11.404 1.00 46.97 254 MET A C 1
ATOM 2026 O O . MET A 1 254 ? 20.433 14.046 -11.942 1.00 46.97 254 MET A O 1
ATOM 2030 N N . PRO A 1 255 ? 22.434 12.972 -11.989 1.00 46.19 255 PRO A N 1
ATOM 2031 C CA . PRO A 1 255 ? 22.165 12.311 -13.245 1.00 46.19 255 PRO A CA 1
ATOM 2032 C C . PRO A 1 255 ? 20.864 11.541 -13.083 1.00 46.19 255 PRO A C 1
ATOM 2034 O O . PRO A 1 255 ? 20.545 11.012 -12.012 1.00 46.19 255 PRO A O 1
ATO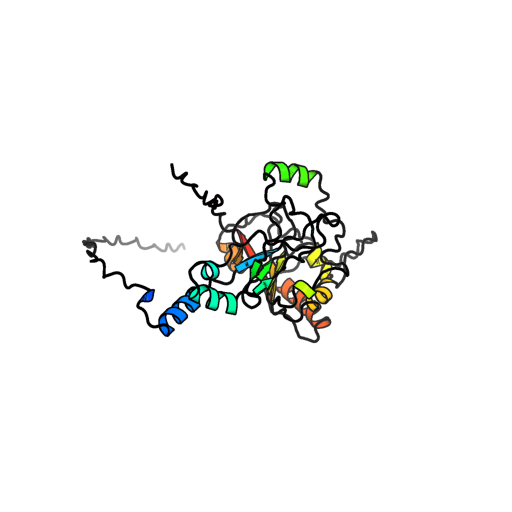M 2037 N N . VAL A 1 256 ? 20.091 11.632 -14.154 1.00 48.75 256 VAL A N 1
ATOM 2038 C CA . VAL A 1 256 ? 18.803 11.001 -14.375 1.00 48.75 256 VAL A CA 1
ATOM 2039 C C . VAL A 1 256 ? 18.811 9.596 -13.756 1.00 48.75 256 VAL A C 1
ATOM 2041 O O . VAL A 1 256 ? 19.829 8.943 -13.613 1.00 48.75 256 VAL A O 1
ATOM 2044 N N . TRP A 1 257 ? 17.677 9.196 -13.207 1.00 51.88 257 TRP A N 1
ATOM 2045 C CA . TRP A 1 257 ? 17.422 7.903 -12.581 1.00 51.88 257 TRP A CA 1
ATOM 2046 C C . TRP A 1 257 ? 18.295 6.767 -13.149 1.00 51.88 257 TRP A C 1
ATOM 2048 O O . TRP A 1 257 ? 18.092 6.399 -14.295 1.00 51.88 257 TRP A O 1
ATOM 2058 N N . PHE A 1 258 ? 19.161 6.135 -12.337 1.00 47.16 258 PHE A N 1
ATOM 2059 C CA . PHE A 1 258 ? 20.049 4.994 -12.686 1.00 47.16 258 PHE A CA 1
ATOM 2060 C C . PHE A 1 258 ? 19.371 3.767 -13.368 1.00 47.16 258 PHE A C 1
ATOM 2062 O O . PHE A 1 258 ? 20.004 2.743 -13.631 1.00 47.16 258 PHE A O 1
ATOM 2069 N N . ALA A 1 259 ? 18.085 3.850 -13.709 1.00 44.81 259 ALA A N 1
ATOM 2070 C CA . ALA A 1 259 ? 17.490 3.130 -14.831 1.00 44.81 259 ALA A CA 1
ATOM 2071 C C . ALA A 1 259 ? 18.004 3.593 -16.227 1.00 44.81 259 ALA A C 1
ATOM 2073 O O . ALA A 1 259 ? 17.599 2.987 -17.217 1.00 44.81 259 ALA A O 1
ATOM 2074 N N . ASP A 1 260 ? 18.902 4.584 -16.284 1.00 42.16 260 ASP A N 1
ATOM 2075 C CA . ASP A 1 260 ? 19.544 5.338 -17.388 1.00 42.16 260 ASP A CA 1
ATOM 2076 C C . ASP A 1 260 ? 19.894 4.677 -18.730 1.00 42.16 260 ASP A C 1
ATOM 2078 O O . ASP A 1 260 ? 20.336 5.371 -19.640 1.00 42.16 260 ASP A O 1
ATOM 2082 N N . SER A 1 261 ? 19.685 3.383 -18.938 1.00 52.00 261 SER A N 1
ATOM 2083 C CA . SER A 1 261 ? 19.772 2.818 -20.291 1.00 52.00 261 SER A CA 1
ATOM 2084 C C . SER A 1 261 ? 18.438 2.803 -21.033 1.00 52.00 261 SER A C 1
ATOM 2086 O O . SER A 1 261 ? 18.391 2.356 -22.176 1.00 52.00 261 SER A O 1
ATOM 2088 N N . VAL A 1 262 ? 17.351 3.289 -20.420 1.00 52.47 262 VAL A N 1
ATOM 2089 C CA . VAL A 1 262 ? 16.030 3.288 -21.055 1.00 52.47 262 VAL A CA 1
ATOM 2090 C C . VAL A 1 262 ? 15.495 4.719 -21.207 1.00 52.47 262 VAL A C 1
ATOM 2092 O O . VAL A 1 262 ? 15.097 5.326 -20.211 1.00 52.47 262 VAL A O 1
ATOM 2095 N N . PRO A 1 263 ? 15.489 5.285 -22.428 1.00 60.97 263 PRO A N 1
ATOM 2096 C CA . PRO A 1 263 ? 15.127 6.676 -22.690 1.00 60.97 263 PRO A CA 1
ATOM 2097 C C . PRO A 1 263 ? 13.602 6.860 -22.704 1.00 60.97 263 PRO A C 1
ATOM 2099 O O . PRO A 1 263 ? 13.013 7.142 -23.744 1.00 60.97 263 PRO A O 1
ATOM 2102 N N . PHE A 1 264 ? 12.946 6.680 -21.558 1.00 67.50 264 PHE A N 1
ATOM 2103 C CA . PHE A 1 264 ? 11.513 6.942 -21.423 1.00 67.50 264 PHE A CA 1
ATOM 2104 C C . PHE A 1 264 ? 11.262 8.211 -20.618 1.00 67.50 264 PHE A C 1
ATOM 2106 O O . PHE A 1 264 ? 11.833 8.414 -19.543 1.00 67.50 264 PHE A O 1
ATOM 2113 N N . THR A 1 265 ? 10.351 9.052 -21.107 1.00 81.50 265 THR A N 1
ATOM 2114 C CA . THR A 1 265 ? 9.699 10.031 -20.237 1.00 81.50 265 THR A CA 1
ATOM 2115 C C . THR A 1 265 ? 8.793 9.306 -19.234 1.00 81.50 265 THR A C 1
ATOM 2117 O O . THR A 1 265 ? 8.465 8.130 -19.396 1.00 81.50 265 THR A O 1
ATOM 2120 N N . LEU A 1 266 ? 8.368 9.996 -18.172 1.00 80.44 266 LEU A N 1
ATOM 2121 C CA . LEU A 1 266 ? 7.427 9.420 -17.201 1.00 80.44 266 LEU A CA 1
ATOM 2122 C C . LEU A 1 266 ? 6.102 9.002 -17.844 1.00 80.44 266 LEU A C 1
ATOM 2124 O O . LEU A 1 266 ? 5.521 7.992 -17.448 1.00 80.44 266 LEU A O 1
ATOM 2128 N N . ASP A 1 267 ? 5.664 9.758 -18.847 1.00 82.88 267 ASP A N 1
ATOM 2129 C CA . ASP A 1 267 ? 4.451 9.469 -19.599 1.00 82.88 267 ASP A CA 1
ATOM 2130 C C . ASP A 1 267 ? 4.655 8.236 -20.495 1.00 82.88 267 ASP A C 1
ATOM 2132 O O . ASP A 1 267 ? 3.822 7.329 -20.475 1.00 82.88 267 ASP A O 1
ATOM 2136 N N . ASP A 1 268 ? 5.797 8.126 -21.187 1.00 84.12 268 ASP A N 1
ATOM 2137 C CA . ASP A 1 268 ? 6.128 6.936 -21.991 1.00 84.12 268 ASP A CA 1
ATOM 2138 C C . ASP A 1 268 ? 6.198 5.676 -21.127 1.00 84.12 268 ASP A C 1
ATOM 2140 O O . ASP A 1 268 ? 5.721 4.609 -21.517 1.00 84.12 268 ASP A O 1
ATOM 2144 N N . LEU A 1 269 ? 6.761 5.804 -19.924 1.00 83.44 269 LEU A N 1
ATOM 2145 C CA . LEU A 1 269 ? 6.853 4.705 -18.982 1.00 83.44 269 LEU A CA 1
ATOM 2146 C C . LEU A 1 269 ? 5.466 4.237 -18.522 1.00 83.44 269 LEU A C 1
ATOM 2148 O O . LEU A 1 269 ? 5.197 3.034 -18.493 1.00 83.44 269 LEU A O 1
ATOM 2152 N N . ALA A 1 270 ? 4.576 5.171 -18.184 1.00 86.25 270 ALA A N 1
ATOM 2153 C CA . ALA A 1 270 ? 3.203 4.842 -17.815 1.00 86.25 270 ALA A CA 1
ATOM 2154 C C . ALA A 1 270 ? 2.480 4.116 -18.962 1.00 86.25 270 ALA A C 1
ATOM 2156 O O . ALA A 1 270 ? 1.862 3.073 -18.730 1.00 86.25 270 ALA A O 1
ATOM 2157 N N . VAL A 1 271 ? 2.630 4.610 -20.197 1.00 88.25 271 VAL A N 1
ATOM 2158 C CA . VAL A 1 271 ? 2.056 3.998 -21.406 1.00 88.25 271 VAL A CA 1
ATOM 2159 C C . VAL A 1 271 ? 2.607 2.590 -21.637 1.00 88.25 271 VAL A C 1
ATOM 2161 O O . VAL A 1 271 ? 1.833 1.675 -21.924 1.00 88.25 271 VAL A O 1
ATOM 2164 N N . LEU A 1 272 ? 3.917 2.382 -21.472 1.00 87.44 272 LEU A N 1
ATOM 2165 C CA . LEU A 1 272 ? 4.554 1.071 -21.620 1.00 87.44 272 LEU A CA 1
ATOM 2166 C C . LEU A 1 272 ? 3.992 0.055 -20.620 1.00 87.44 272 LEU A C 1
ATOM 2168 O O . LEU A 1 272 ? 3.607 -1.051 -21.009 1.00 87.44 272 LEU A O 1
ATOM 2172 N N . ILE A 1 273 ? 3.934 0.426 -19.338 1.00 87.62 273 ILE A N 1
ATOM 2173 C CA . ILE A 1 273 ? 3.418 -0.443 -18.274 1.00 87.62 273 ILE A CA 1
ATOM 2174 C C . ILE A 1 273 ? 1.946 -0.768 -18.537 1.00 87.62 273 ILE A C 1
ATOM 2176 O O . ILE A 1 273 ? 1.546 -1.931 -18.448 1.00 87.62 273 ILE A O 1
ATOM 2180 N N . GLU A 1 274 ? 1.138 0.236 -18.887 1.00 89.25 274 GLU A N 1
ATOM 2181 C CA . GLU A 1 274 ? -0.281 0.052 -19.185 1.00 89.25 274 GLU A CA 1
ATOM 2182 C C . GLU A 1 274 ? -0.485 -0.877 -20.385 1.00 89.25 274 GLU A C 1
ATOM 2184 O O . GLU A 1 274 ? -1.297 -1.803 -20.319 1.00 89.25 274 GLU A O 1
ATOM 2189 N N . TRP A 1 275 ? 0.277 -0.677 -21.463 1.00 89.75 275 TRP A N 1
ATOM 2190 C CA . TRP A 1 275 ? 0.229 -1.527 -22.649 1.00 89.75 275 TRP A CA 1
ATOM 2191 C C . TRP A 1 275 ? 0.595 -2.976 -22.320 1.00 89.75 275 TRP A C 1
ATOM 2193 O O . TRP A 1 275 ? -0.168 -3.886 -22.651 1.00 89.75 275 TRP A O 1
ATOM 2203 N N . LYS A 1 276 ? 1.703 -3.202 -21.602 1.00 89.19 276 LYS A N 1
ATOM 2204 C CA . LYS A 1 276 ? 2.098 -4.548 -21.168 1.00 89.19 276 LYS A CA 1
ATOM 2205 C C . LYS A 1 276 ? 1.017 -5.178 -20.295 1.00 89.19 276 LYS A C 1
ATOM 2207 O O . LYS A 1 276 ? 0.646 -6.321 -20.527 1.00 89.19 276 LYS A O 1
ATOM 2212 N N . LEU A 1 277 ? 0.448 -4.449 -19.336 1.00 87.31 277 LEU A N 1
ATOM 2213 C CA . LEU A 1 277 ? -0.621 -4.985 -18.492 1.00 87.31 277 LEU A CA 1
ATOM 2214 C C . LEU A 1 277 ? -1.885 -5.326 -19.292 1.00 87.31 277 LEU A C 1
ATOM 2216 O O . LEU A 1 277 ? -2.444 -6.397 -19.066 1.00 87.31 277 LEU A O 1
ATOM 2220 N N . LYS A 1 278 ? -2.293 -4.505 -20.272 1.00 89.88 278 LYS A N 1
ATOM 2221 C CA . LYS A 1 278 ? -3.447 -4.786 -21.156 1.00 89.88 278 LYS A CA 1
ATOM 2222 C C . LYS A 1 278 ? -3.347 -6.135 -21.853 1.00 89.88 278 LYS A C 1
ATOM 2224 O O . LYS A 1 278 ? -4.341 -6.857 -21.914 1.00 89.88 278 LYS A O 1
ATOM 2229 N N . VAL A 1 279 ? -2.154 -6.477 -22.343 1.00 88.94 279 VAL A N 1
ATOM 2230 C CA . VAL A 1 279 ? -1.897 -7.752 -23.031 1.00 88.94 279 VAL A CA 1
ATOM 2231 C C . VAL A 1 279 ? -2.194 -8.946 -22.118 1.00 88.94 279 VAL A C 1
ATOM 2233 O O . VAL A 1 279 ? -2.683 -9.972 -22.585 1.00 88.94 279 VAL A O 1
ATOM 2236 N N . PHE A 1 280 ? -1.965 -8.805 -20.810 1.00 83.88 280 PHE A N 1
ATOM 2237 C CA . PHE A 1 280 ? -2.120 -9.895 -19.849 1.00 83.88 280 PHE A CA 1
ATOM 2238 C C . PHE A 1 280 ? -3.458 -9.895 -19.104 1.00 83.88 280 PHE A C 1
ATOM 2240 O O . PHE A 1 280 ? -3.950 -10.968 -18.757 1.00 83.88 280 PHE A O 1
ATOM 2247 N N . THR A 1 281 ? -4.064 -8.734 -18.842 1.00 79.19 281 THR A N 1
ATOM 2248 C CA . THR A 1 281 ? -5.162 -8.623 -17.866 1.00 79.19 281 THR A CA 1
ATOM 2249 C C . THR A 1 281 ? -6.574 -8.666 -18.440 1.00 79.19 281 THR A C 1
ATOM 2251 O O . THR A 1 281 ? -7.527 -8.393 -17.712 1.00 79.19 281 THR A O 1
ATOM 2254 N N . GLN A 1 282 ? -6.755 -9.000 -19.723 1.00 84.00 282 GLN A N 1
ATOM 2255 C CA . GLN A 1 282 ? -8.077 -8.961 -20.377 1.00 84.00 282 GLN A CA 1
ATOM 2256 C C . GLN A 1 282 ? -8.804 -7.614 -20.142 1.00 84.00 282 GLN A C 1
ATOM 2258 O O . GLN A 1 282 ? -10.019 -7.572 -19.959 1.00 84.00 282 GLN A O 1
ATOM 2263 N N . ASN A 1 283 ? -8.050 -6.507 -20.124 1.00 81.00 283 ASN A N 1
ATOM 2264 C CA . ASN A 1 283 ? -8.495 -5.136 -19.819 1.00 81.00 283 ASN A CA 1
ATOM 2265 C C . ASN A 1 283 ? -8.862 -4.824 -18.352 1.00 81.00 283 ASN A C 1
ATOM 2267 O O . ASN A 1 283 ? -9.296 -3.707 -18.071 1.00 81.00 283 ASN A O 1
ATOM 2271 N N . GLN A 1 284 ? -8.646 -5.730 -17.396 1.00 84.00 284 GLN A N 1
ATOM 2272 C CA . GLN A 1 284 ? -8.750 -5.418 -15.963 1.00 84.00 284 GLN A CA 1
ATOM 2273 C C . GLN A 1 284 ? -7.410 -4.900 -15.437 1.00 84.00 284 GLN A C 1
ATOM 2275 O O . GLN A 1 284 ? -6.641 -5.610 -14.792 1.00 84.00 284 GLN A O 1
ATOM 2280 N N . ILE A 1 285 ? -7.081 -3.660 -15.784 1.00 87.25 285 ILE A N 1
ATOM 2281 C CA . ILE A 1 285 ? -5.810 -3.045 -15.398 1.00 87.25 285 ILE A CA 1
ATOM 2282 C C . ILE A 1 285 ? -6.001 -2.352 -14.044 1.00 87.25 285 ILE A C 1
ATOM 2284 O O . ILE A 1 285 ? -6.941 -1.563 -13.902 1.00 87.25 285 ILE A O 1
ATOM 2288 N N . PRO A 1 286 ? -5.136 -2.602 -13.047 1.00 89.69 286 PRO A N 1
ATOM 2289 C CA . PRO A 1 286 ? -5.129 -1.778 -11.846 1.00 89.69 286 PRO A CA 1
ATOM 2290 C C . PRO A 1 286 ? -4.788 -0.324 -12.208 1.00 89.69 286 PRO A C 1
ATOM 2292 O O . PRO A 1 286 ? -4.094 -0.064 -13.184 1.00 89.69 286 PRO A O 1
ATOM 2295 N N . ASN A 1 287 ? -5.229 0.640 -11.403 1.00 91.50 287 ASN A N 1
ATOM 2296 C CA . ASN A 1 287 ? -4.821 2.034 -11.547 1.00 91.50 287 ASN A CA 1
ATOM 2297 C C . ASN A 1 287 ? -3.298 2.150 -11.358 1.00 91.50 287 ASN A C 1
ATOM 2299 O O . ASN A 1 287 ? -2.789 1.911 -10.259 1.00 91.50 287 ASN A O 1
ATOM 2303 N N . ILE A 1 288 ? -2.583 2.490 -12.428 1.00 90.38 288 ILE A N 1
ATOM 2304 C CA . ILE A 1 288 ? -1.131 2.648 -12.414 1.00 90.38 288 ILE A CA 1
ATOM 2305 C C . ILE A 1 288 ? -0.813 4.085 -12.034 1.00 90.38 288 ILE A C 1
ATOM 2307 O O . ILE A 1 288 ? -1.317 5.032 -12.632 1.00 90.38 288 ILE A O 1
ATOM 2311 N N . GLN A 1 289 ? 0.050 4.247 -11.043 1.00 92.50 289 GLN A N 1
ATOM 2312 C CA . GLN A 1 289 ? 0.526 5.548 -10.604 1.00 92.50 289 GLN A CA 1
ATOM 2313 C C . GLN A 1 289 ? 2.046 5.551 -10.593 1.00 92.50 289 GLN A C 1
ATOM 2315 O O . GLN A 1 289 ? 2.668 4.550 -10.246 1.00 92.50 289 GLN A O 1
ATOM 2320 N N . ILE A 1 290 ? 2.642 6.692 -10.913 1.00 89.50 290 ILE A N 1
ATOM 2321 C CA . ILE A 1 290 ? 4.072 6.920 -10.731 1.00 89.50 290 ILE A CA 1
ATOM 2322 C C . ILE A 1 290 ? 4.213 8.046 -9.717 1.00 89.50 290 ILE A C 1
ATOM 2324 O O . ILE A 1 290 ? 3.625 9.112 -9.888 1.00 89.50 290 ILE A O 1
ATOM 2328 N N . LYS A 1 291 ? 4.935 7.790 -8.628 1.00 90.88 291 LYS A N 1
ATOM 2329 C CA . LYS A 1 291 ? 5.073 8.716 -7.501 1.00 90.88 291 LYS A CA 1
ATOM 2330 C C . LYS A 1 291 ? 6.524 8.836 -7.085 1.00 90.88 291 LYS A C 1
ATOM 2332 O O . LYS A 1 291 ? 7.342 7.961 -7.352 1.00 90.88 291 LYS A O 1
ATOM 2337 N N . VAL A 1 292 ? 6.814 9.905 -6.364 1.00 86.62 292 VAL A N 1
ATOM 2338 C CA . VAL A 1 292 ? 8.105 10.115 -5.720 1.00 86.62 292 VAL A CA 1
ATOM 2339 C C . VAL A 1 292 ? 7.913 9.967 -4.209 1.00 86.62 292 VAL A C 1
ATOM 2341 O O . VAL A 1 292 ? 7.062 10.662 -3.645 1.00 86.62 292 VAL A O 1
ATOM 2344 N N . PRO A 1 293 ? 8.639 9.060 -3.533 1.00 87.00 293 PRO A N 1
ATOM 2345 C CA . PRO A 1 293 ? 8.539 8.929 -2.094 1.00 87.00 293 PRO A CA 1
ATOM 2346 C C . PRO A 1 293 ? 9.344 10.018 -1.389 1.00 87.00 293 PRO A C 1
ATOM 2348 O O . PRO A 1 293 ? 10.461 10.364 -1.773 1.00 87.00 293 PRO A O 1
ATOM 2351 N N . ARG A 1 294 ? 8.791 10.495 -0.281 1.00 84.69 294 ARG A N 1
ATOM 2352 C CA . ARG A 1 294 ? 9.478 11.310 0.710 1.00 84.69 294 ARG A CA 1
ATOM 2353 C C . ARG A 1 294 ? 9.460 10.576 2.031 1.00 84.69 294 ARG A C 1
ATOM 2355 O O . ARG A 1 294 ? 8.420 10.105 2.491 1.00 84.69 294 ARG A O 1
ATOM 2362 N N . HIS A 1 295 ? 10.618 10.509 2.664 1.00 80.44 295 HIS A N 1
ATOM 2363 C CA . HIS A 1 295 ? 10.725 9.936 3.993 1.00 80.44 295 HIS A CA 1
ATOM 2364 C C . HIS A 1 295 ? 10.583 11.054 5.016 1.00 80.44 295 HIS A C 1
ATOM 2366 O O . HIS A 1 295 ? 11.435 11.939 5.115 1.00 80.44 295 HIS A O 1
ATOM 2372 N N . GLY A 1 296 ? 9.492 11.017 5.777 1.00 75.69 296 GLY A N 1
ATOM 2373 C CA . GLY A 1 296 ? 9.294 11.921 6.896 1.00 75.69 296 GLY A CA 1
ATOM 2374 C C . GLY A 1 296 ? 10.418 11.755 7.917 1.00 75.69 296 GLY A C 1
ATOM 2375 O O . GLY A 1 296 ? 10.984 10.670 8.076 1.00 75.69 296 GLY A O 1
ATOM 2376 N N . LYS A 1 297 ? 10.732 12.829 8.653 1.00 70.38 297 LYS A N 1
ATOM 2377 C CA . LYS A 1 297 ? 11.698 12.755 9.757 1.00 70.38 297 LYS A CA 1
ATOM 2378 C C . LYS A 1 297 ? 11.291 11.607 10.672 1.00 70.38 297 LYS A C 1
ATOM 2380 O O . LYS A 1 297 ? 10.164 11.591 11.175 1.00 70.38 297 LYS A O 1
ATOM 2385 N N . THR A 1 298 ? 12.209 10.684 10.952 1.00 57.66 298 THR A N 1
ATOM 2386 C CA . THR A 1 298 ? 12.012 9.776 12.076 1.00 57.66 298 THR A CA 1
ATOM 2387 C C . THR A 1 298 ? 11.773 10.620 13.304 1.00 57.66 298 THR A C 1
ATOM 2389 O O . THR A 1 298 ? 12.700 11.242 13.833 1.00 57.66 298 THR A O 1
ATOM 2392 N N . ARG A 1 299 ? 10.543 10.610 13.817 1.00 49.22 299 ARG A N 1
ATOM 2393 C CA . ARG A 1 299 ? 10.393 10.813 15.246 1.00 49.22 299 ARG A CA 1
ATOM 2394 C C . ARG A 1 299 ? 11.243 9.703 15.840 1.00 49.22 299 ARG A C 1
ATOM 2396 O O . ARG A 1 299 ? 10.930 8.533 15.638 1.00 49.22 299 ARG A O 1
ATOM 2403 N N . LYS A 1 300 ? 12.350 10.054 16.499 1.00 43.44 300 LYS A N 1
ATOM 2404 C CA . LYS A 1 300 ? 13.005 9.160 17.450 1.00 43.44 300 LYS A CA 1
ATOM 2405 C C . LYS A 1 300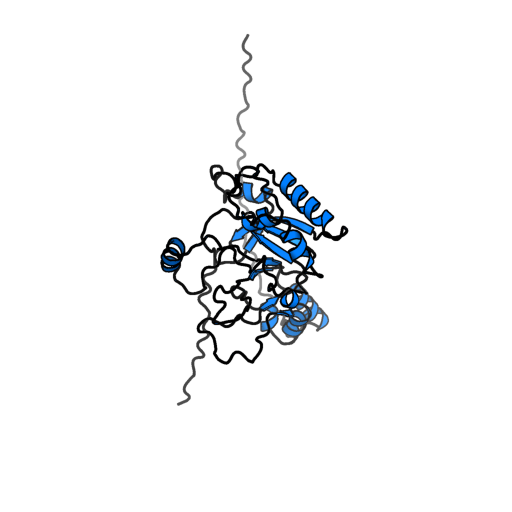 ? 11.965 8.904 18.539 1.00 43.44 300 LYS A C 1
ATOM 2407 O O . LYS A 1 300 ? 12.013 9.497 19.609 1.00 43.44 300 LYS A O 1
ATOM 2412 N N . THR A 1 301 ? 10.958 8.087 18.252 1.00 35.78 301 THR A N 1
ATOM 2413 C CA . THR A 1 301 ? 10.176 7.432 19.277 1.00 35.78 301 THR A CA 1
ATOM 2414 C C . THR A 1 301 ? 11.164 6.457 19.869 1.00 35.78 301 THR A C 1
ATOM 2416 O O . THR A 1 301 ? 11.265 5.312 19.435 1.00 35.78 301 THR A O 1
ATOM 2419 N N . VAL A 1 302 ? 11.961 6.956 20.819 1.00 31.23 302 VAL A N 1
ATOM 2420 C CA . VAL A 1 302 ? 12.546 6.103 21.842 1.00 31.23 302 VAL A CA 1
ATOM 2421 C C . VAL A 1 302 ? 11.372 5.230 22.267 1.00 31.23 302 VAL A C 1
ATOM 2423 O O . VAL A 1 302 ? 10.321 5.799 22.588 1.00 31.23 302 VAL A O 1
ATOM 2426 N N . PRO A 1 303 ? 11.444 3.898 22.110 1.00 35.03 303 PRO A N 1
ATOM 2427 C CA . PRO A 1 303 ? 10.326 3.050 22.470 1.00 35.03 303 PRO A CA 1
ATOM 2428 C C . PRO A 1 303 ? 9.935 3.464 23.880 1.00 35.03 303 PRO A C 1
ATOM 2430 O O . PRO A 1 303 ? 10.778 3.436 24.777 1.00 35.03 303 PRO A O 1
ATOM 2433 N N . PHE A 1 304 ? 8.701 3.941 24.057 1.00 33.31 304 PHE A N 1
ATOM 2434 C CA . PHE A 1 304 ? 8.150 4.173 25.380 1.00 33.31 304 PHE A CA 1
ATOM 2435 C C . PHE A 1 304 ? 8.044 2.787 26.020 1.00 33.31 304 PHE A C 1
ATOM 2437 O O . PHE A 1 304 ? 7.001 2.138 25.992 1.00 33.31 304 PHE A O 1
ATOM 2444 N N . CYS A 1 305 ? 9.162 2.282 26.535 1.00 30.05 305 CYS A N 1
ATOM 2445 C CA . CYS A 1 305 ? 9.177 1.243 27.531 1.00 30.05 305 CYS A CA 1
ATOM 2446 C C . CYS A 1 305 ? 8.493 1.881 28.727 1.00 30.05 305 CYS A C 1
ATOM 2448 O O . CYS A 1 305 ? 9.120 2.569 29.527 1.00 30.05 305 CYS A O 1
ATOM 2450 N N . VAL A 1 306 ? 7.180 1.686 28.817 1.00 30.88 306 VAL A N 1
ATOM 2451 C CA . VAL A 1 306 ? 6.465 1.829 30.075 1.00 30.88 306 VAL A CA 1
ATOM 2452 C C . VAL A 1 306 ? 7.041 0.740 30.970 1.00 30.88 306 VAL A C 1
ATOM 2454 O O . VAL A 1 306 ? 6.546 -0.387 31.019 1.00 30.88 306 VAL A O 1
ATOM 2457 N N . THR A 1 307 ? 8.158 1.039 31.628 1.00 32.09 307 THR A N 1
ATOM 2458 C CA . THR A 1 307 ? 8.632 0.266 32.761 1.00 32.09 307 THR A CA 1
ATOM 2459 C C . THR A 1 307 ? 7.520 0.360 33.789 1.00 32.09 307 THR A C 1
ATOM 2461 O O . THR A 1 307 ? 7.328 1.381 34.446 1.00 32.09 307 THR A O 1
ATOM 2464 N N . ARG A 1 308 ? 6.716 -0.704 33.895 1.00 35.03 308 ARG A N 1
ATOM 2465 C CA . ARG A 1 308 ? 5.849 -0.890 35.054 1.00 35.03 308 ARG A CA 1
ATOM 2466 C C . ARG A 1 308 ? 6.772 -0.921 36.263 1.00 35.03 308 ARG A C 1
ATOM 2468 O O . ARG A 1 308 ? 7.376 -1.951 36.556 1.00 35.03 308 ARG A O 1
ATOM 2475 N N . SER A 1 309 ? 6.884 0.217 36.938 1.00 34.88 309 SER A N 1
ATOM 2476 C CA . SER A 1 309 ? 7.346 0.298 38.313 1.00 34.88 309 SER A CA 1
ATOM 2477 C C . SER A 1 309 ? 6.503 -0.697 39.109 1.00 34.88 309 SER A C 1
ATOM 2479 O O . SER A 1 309 ? 5.321 -0.473 39.371 1.00 34.88 309 SER A O 1
ATOM 2481 N N . ARG A 1 310 ? 7.068 -1.872 39.407 1.00 44.81 310 ARG A N 1
ATOM 2482 C CA . ARG A 1 310 ? 6.511 -2.740 40.438 1.00 44.81 310 ARG A CA 1
ATOM 2483 C C . ARG A 1 310 ? 6.766 -2.004 41.744 1.00 44.81 310 ARG A C 1
ATOM 2485 O O . ARG A 1 310 ? 7.862 -2.106 42.286 1.00 44.81 310 ARG A O 1
ATOM 2492 N N . SER A 1 311 ? 5.773 -1.269 42.242 1.00 50.59 311 SER A N 1
ATOM 2493 C CA . SER A 1 311 ? 5.806 -0.833 43.634 1.00 50.59 311 SER A CA 1
ATOM 2494 C C . SER A 1 311 ? 5.844 -2.104 44.482 1.00 50.59 311 SER A C 1
ATOM 2496 O O . SER A 1 311 ? 4.854 -2.840 44.559 1.00 50.59 311 SER A O 1
ATOM 2498 N N . ARG A 1 312 ? 7.002 -2.414 45.067 1.00 55.53 312 ARG A N 1
ATOM 2499 C CA . ARG A 1 312 ? 7.068 -3.374 46.164 1.00 55.53 312 ARG A CA 1
ATOM 2500 C C . ARG A 1 312 ? 6.207 -2.787 47.277 1.00 55.53 312 ARG A C 1
ATOM 2502 O O . ARG A 1 312 ? 6.548 -1.743 47.818 1.00 55.53 312 ARG A O 1
ATOM 2509 N N . ARG A 1 313 ? 5.065 -3.417 47.553 1.00 57.81 313 ARG A N 1
ATOM 2510 C CA . ARG A 1 313 ? 4.371 -3.216 48.824 1.00 57.81 313 ARG A CA 1
ATOM 2511 C C . ARG A 1 313 ? 5.275 -3.831 49.890 1.00 57.81 313 ARG A C 1
ATOM 2513 O O . ARG A 1 313 ? 5.472 -5.045 49.873 1.00 57.81 313 ARG A O 1
ATOM 2520 N N . SER A 1 314 ? 5.904 -2.973 50.683 1.00 66.75 314 SER A N 1
ATOM 2521 C CA . SER A 1 314 ? 6.382 -3.282 52.031 1.00 66.75 314 SER A CA 1
ATOM 2522 C C . SER A 1 314 ? 5.202 -3.248 52.987 1.00 66.75 314 SER A C 1
ATOM 2524 O O . SER A 1 314 ? 4.403 -2.293 52.831 1.00 66.75 314 SER A O 1
#

Solvent-accessible surface area (backbone atoms only — not comparable to full-atom values): 19994 Å² total; per-residue (Å²): 141,84,87,83,85,82,80,84,79,87,80,85,78,82,86,83,75,88,74,83,76,74,76,80,82,77,71,84,69,83,80,79,58,72,84,78,48,57,69,72,58,48,52,51,50,46,63,70,56,54,77,75,72,46,58,46,47,46,37,77,70,83,54,72,86,82,53,77,84,56,66,23,47,70,76,69,76,73,57,67,40,62,69,74,48,72,69,37,24,54,59,35,58,75,57,36,44,75,43,63,70,76,71,88,78,66,92,60,84,59,98,53,84,63,48,63,60,43,66,43,29,42,93,57,28,28,43,26,48,61,92,72,82,75,66,90,87,59,56,73,79,61,49,47,64,54,45,79,74,35,75,75,62,72,74,82,63,39,68,82,78,31,100,72,56,63,42,82,82,44,41,66,37,18,30,40,32,37,52,64,40,66,68,55,40,20,16,62,45,65,69,82,59,89,82,70,76,77,79,73,78,75,57,38,68,53,43,51,60,51,58,64,58,31,84,43,46,49,30,40,33,36,25,57,63,73,87,65,90,62,83,71,66,53,56,61,44,78,36,53,62,73,61,50,64,76,66,61,81,57,63,92,78,56,75,69,65,92,60,69,88,54,99,59,54,75,67,53,45,51,50,51,53,50,52,56,31,41,77,71,40,83,70,66,64,48,51,76,43,68,30,28,70,41,66,40,78,58,73,82,69,66,78,83,74,76,73,77,76,76,78,77,84,126

Sequence (314 aa):
MTSQDSFPTPTTIQDSIIQVTSKPKIRPSPCVNFSSLPAEIRLVVWKLAIPEPRILRMCIPRDKARVPWTYSTSSPSIPIILHINQESRTVGLSLFTLNFPFKRKQCRPPPFRPALSTYWNPTRDTLYLPDFHVPEGIAVDVAWDAVDNSDACLPNDDSLIGGKFHHHNLMAMQHLALPWNTKVANGFDARSDPESSTGHQCGGEWMPRWLLGFPSLRSVTFLLEPSSLCYRPGGIELYEPKDARELHEYDRDMPVWFADSVPFTLDDLAVLIEWKLKVFTQNQIPNIQIKVPRHGKTRKTVPFCVTRSRSRRS

InterPro domains:
  IPR045518 2EXR domain [PF20150] (34-127)

Mean predicted aligned error: 12.91 Å

Organism: NCBI:txid946125

Foldseek 3Di:
DDDDDDDDDDDDDDDDDPDPPPPPPDDDDPDDDLVPDDPVVNLVVLVVLFDAAFEFEWDFDPPCPQDNTQIATPADPATVLCPDDDSSVVSLC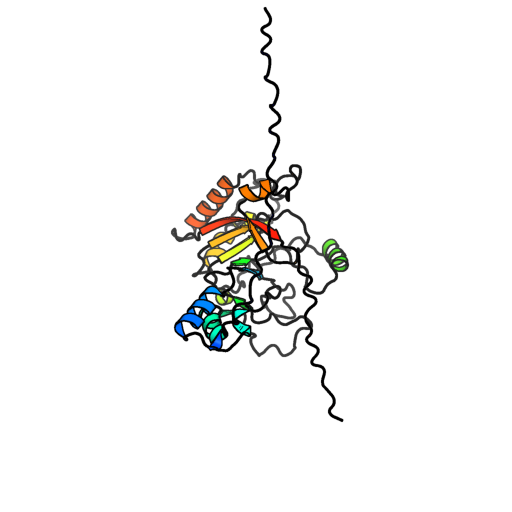VFWDFARPPPVPNPDCPPDHRRGRHTDGQVRYEYEYELDDDPPPPDQVVVVVVVVPDPSVPPPPCCQQPPPPPLVRCLSHAHYEYEPDPLLCLLLLLDPPVPPPVPPSSHDVRNLVSQVSHPNHQEYEYEHEAPPPDDFDATKDWAAPVVVVVVCPDPPPPPDRPVPVHPDDPVRVQVSVQVSNVVRPVPPDHHYHYTYIDGDPPPPPVPPPPPPPPPPDD

pLDDT: mean 70.68, std 19.59, range [30.05, 97.88]

Secondary structure (DSSP, 8-state):
-----PPPPP-----------------------GGGS-HHHHHHHHHHTSPPP-EEEEE--S-TTTSTT--EES-PPPPGGGTS-HHHHHHHHTT-EEES---TT--S--SSPP---EEE-TTTPEEE--S--PPTTS-HHHHHHHHHTS--S--S-TTTTSTT--GGGGTT--EEEEE--HHHHHHTT----TT--SS----STHHHHHHTT-TT--EEEEE---S------S-EEEE-HHHHHHTT-S-TTS-S-TTTTS---HHHHHHHHHHHHHHHHTT---EEEEEEEEE-------------------